Protein AF-A0A1U9UIA0-F1 (afdb_monomer_lite)

Foldseek 3Di:
DDPPDDQDDWDFPPCVVVQQETETEGQEDEAACEEAEGQNEYYYAYQYYEYHVYEAEYNHAEYAYARAAEDEYENYEYEYCEEYHAEYQEEYQAYDPHAYEAEHNAYAYEHEHAAEYEQELHEYFAAFFHPPDPQGPTNYAAEHQAEYHQEYDPVGAREAEHNHIEHHYYHQAEYAHYSHYYYYPYYYWYFYPAKYWHDDFDDQPPPRPDTPRPDTPIPRDGDTPDDPDPPDDDPDPDPDDDDPDDDDDDDDDDDDDDDPPDDDDDPDPDPDDDDDDDDDDDPDPDDDDDPDDDDDDDDDDDDDDDDDD

Structure (mmCIF, N/CA/C/O backbone):
data_AF-A0A1U9UIA0-F1
#
_entry.id   AF-A0A1U9UIA0-F1
#
loop_
_atom_site.group_PDB
_atom_site.id
_atom_site.type_symbol
_atom_site.label_atom_id
_atom_site.label_alt_id
_atom_site.label_comp_id
_atom_site.label_asym_id
_atom_site.label_entity_id
_atom_site.label_seq_id
_atom_site.pdbx_PDB_ins_code
_atom_site.Cartn_x
_atom_site.Cartn_y
_atom_site.Cartn_z
_atom_site.occupancy
_atom_site.B_iso_or_equiv
_atom_site.auth_seq_id
_atom_site.auth_comp_id
_atom_site.auth_asym_id
_atom_site.auth_atom_id
_atom_site.pdbx_PDB_model_num
ATOM 1 N N . MET A 1 1 ? -34.812 7.982 -22.736 1.00 42.22 1 MET A N 1
ATOM 2 C CA . MET A 1 1 ? -35.287 8.065 -21.341 1.00 42.22 1 MET A CA 1
ATOM 3 C C . MET A 1 1 ? -34.103 7.700 -20.464 1.00 42.22 1 MET A C 1
ATOM 5 O O . MET A 1 1 ? -33.798 6.527 -20.313 1.00 42.22 1 MET A O 1
ATOM 9 N N . THR A 1 2 ? -33.330 8.700 -20.050 1.00 37.84 2 THR A N 1
ATOM 10 C CA . THR A 1 2 ? -32.095 8.506 -19.281 1.00 37.84 2 THR A CA 1
ATOM 11 C C . THR A 1 2 ? -32.503 8.246 -17.838 1.00 37.84 2 THR A C 1
ATOM 13 O O . THR A 1 2 ? -33.002 9.145 -17.164 1.00 37.84 2 THR A O 1
ATOM 16 N N . LEU A 1 3 ? -32.404 6.991 -17.397 1.00 43.31 3 LEU A N 1
ATOM 17 C CA . LEU A 1 3 ? -32.674 6.619 -16.014 1.00 43.31 3 LEU A CA 1
ATOM 18 C C . LEU A 1 3 ? -31.515 7.164 -15.165 1.00 43.31 3 LEU A C 1
ATOM 20 O O . LEU A 1 3 ? -30.445 6.561 -15.115 1.00 43.31 3 LEU A O 1
ATOM 24 N N . ASN A 1 4 ? -31.708 8.323 -14.533 1.00 43.38 4 ASN A N 1
ATOM 25 C CA . ASN A 1 4 ? -30.821 8.789 -13.469 1.00 43.38 4 ASN A CA 1
ATOM 26 C C . ASN A 1 4 ? -30.961 7.809 -12.301 1.00 43.38 4 ASN A C 1
ATOM 28 O O . ASN A 1 4 ? -31.893 7.909 -11.503 1.00 43.38 4 ASN A O 1
ATOM 32 N N . LYS A 1 5 ? -30.067 6.819 -12.234 1.00 47.88 5 LYS A N 1
ATOM 33 C CA . LYS A 1 5 ? -29.930 5.965 -11.057 1.00 47.88 5 LYS A CA 1
ATOM 34 C C . LYS A 1 5 ? -29.446 6.869 -9.912 1.00 47.88 5 LYS A C 1
ATOM 36 O O . LYS A 1 5 ? -28.416 7.519 -10.083 1.00 47.88 5 LYS A O 1
ATOM 41 N N . PRO A 1 6 ? -30.182 6.984 -8.795 1.00 46.03 6 PRO A N 1
ATOM 42 C CA . PRO A 1 6 ? -29.755 7.821 -7.683 1.00 46.03 6 PRO A CA 1
ATOM 43 C C . PRO A 1 6 ? -28.422 7.301 -7.137 1.00 46.03 6 PRO A C 1
ATOM 45 O O . PRO A 1 6 ? -28.274 6.104 -6.885 1.00 46.03 6 PRO A O 1
ATOM 48 N N . ILE A 1 7 ? -27.454 8.207 -6.994 1.00 58.78 7 ILE A N 1
ATOM 49 C CA . ILE A 1 7 ? -26.194 7.952 -6.292 1.00 58.78 7 ILE A CA 1
ATOM 50 C C . ILE A 1 7 ? -26.576 7.663 -4.840 1.00 58.78 7 ILE A C 1
ATOM 52 O O . ILE A 1 7 ? -27.265 8.471 -4.214 1.00 58.78 7 ILE A O 1
ATOM 56 N N . ALA A 1 8 ? -26.216 6.482 -4.336 1.00 55.06 8 ALA A N 1
ATOM 57 C CA . ALA A 1 8 ? -26.517 6.113 -2.960 1.00 55.06 8 ALA A CA 1
ATOM 58 C C . ALA A 1 8 ? -25.864 7.130 -1.999 1.00 55.06 8 ALA A C 1
ATOM 60 O O . ALA A 1 8 ? -24.721 7.529 -2.239 1.00 55.06 8 ALA A O 1
ATOM 61 N N . PRO A 1 9 ? -26.568 7.578 -0.945 1.00 53.66 9 PRO A N 1
ATOM 62 C CA . PRO A 1 9 ? -25.998 8.489 0.040 1.00 53.66 9 PRO A CA 1
ATOM 63 C C . PRO A 1 9 ? -24.785 7.846 0.727 1.00 53.66 9 PRO A C 1
ATOM 65 O O . PRO A 1 9 ? -24.787 6.649 1.005 1.00 53.66 9 PRO A O 1
ATOM 68 N N . ILE A 1 10 ? -23.753 8.652 0.987 1.00 56.72 10 ILE A N 1
ATOM 69 C CA . ILE A 1 10 ? -22.585 8.244 1.773 1.00 56.72 10 ILE A CA 1
ATOM 70 C C . ILE A 1 10 ? -23.048 8.062 3.218 1.00 56.72 10 ILE A C 1
ATOM 72 O O . ILE A 1 10 ? -23.480 9.023 3.856 1.00 56.72 10 ILE A O 1
ATOM 76 N N . GLU A 1 11 ? -22.954 6.841 3.733 1.00 56.72 11 GLU A N 1
ATOM 77 C CA . GLU A 1 11 ? -23.209 6.552 5.138 1.00 56.72 11 GLU A CA 1
ATOM 78 C C . GLU A 1 11 ? -21.875 6.609 5.889 1.00 56.72 11 GLU A C 1
ATOM 80 O O . GLU A 1 11 ? -21.082 5.666 5.886 1.00 56.72 11 GLU A O 1
ATOM 85 N N . VAL A 1 12 ? -21.592 7.760 6.503 1.00 57.88 12 VAL A N 1
ATOM 86 C CA . VAL A 1 12 ? -20.528 7.850 7.508 1.00 57.88 12 VAL A CA 1
ATOM 87 C C . VAL A 1 12 ? -21.138 7.399 8.827 1.00 57.88 12 VAL A C 1
ATOM 89 O O . VAL A 1 12 ? -21.781 8.188 9.521 1.00 57.88 12 VAL A O 1
ATOM 92 N N . ILE A 1 13 ? -20.959 6.122 9.164 1.00 58.12 13 ILE A N 1
ATOM 93 C CA . ILE A 1 13 ? -21.301 5.617 10.491 1.00 58.12 13 ILE A CA 1
ATOM 94 C C . ILE A 1 13 ? -20.134 5.992 11.397 1.00 58.12 13 ILE A C 1
ATOM 96 O O . ILE A 1 13 ? -19.161 5.251 11.547 1.00 58.12 13 ILE A O 1
ATOM 100 N N . ASN A 1 14 ? -20.211 7.190 11.971 1.00 49.97 14 ASN A N 1
ATOM 101 C CA . ASN A 1 14 ? -19.393 7.499 13.128 1.00 49.97 14 ASN A CA 1
ATOM 102 C C . ASN A 1 14 ? -20.065 6.816 14.321 1.00 49.97 14 ASN A C 1
ATOM 104 O O . ASN A 1 14 ? -20.875 7.434 15.016 1.00 49.97 14 ASN A O 1
ATOM 108 N N . ASP A 1 15 ? -19.806 5.516 14.482 1.00 48.41 15 ASP A N 1
ATOM 109 C CA . ASP A 1 15 ? -20.258 4.773 15.650 1.00 48.41 15 ASP A CA 1
ATOM 110 C C . ASP A 1 15 ? -19.378 5.197 16.824 1.00 48.41 15 ASP A C 1
ATOM 112 O O . ASP A 1 15 ? -18.431 4.540 17.244 1.00 48.41 15 ASP A O 1
ATOM 116 N N . LEU A 1 16 ? -19.681 6.377 17.360 1.00 53.78 16 LEU A N 1
ATOM 117 C CA . LEU A 1 16 ? -19.202 6.806 18.665 1.00 53.78 16 LEU A CA 1
ATOM 118 C C . LEU A 1 16 ? -19.950 6.021 19.763 1.00 53.78 16 LEU A C 1
ATOM 120 O O . LEU A 1 16 ? -20.273 6.583 20.807 1.00 53.78 16 LEU A O 1
ATOM 124 N N . ASP A 1 17 ? -20.243 4.733 19.540 1.00 45.53 17 ASP A N 1
ATOM 125 C CA . ASP A 1 17 ? -20.972 3.814 20.431 1.00 45.53 17 ASP A CA 1
ATOM 126 C C . ASP A 1 17 ? -20.227 3.503 21.739 1.00 45.53 17 ASP A C 1
ATOM 128 O O . ASP A 1 17 ? -20.640 2.653 22.527 1.00 45.53 17 ASP A O 1
ATOM 132 N N . GLY A 1 18 ? -19.128 4.207 21.999 1.00 53.78 18 GLY A N 1
ATOM 133 C CA . GLY A 1 18 ? -18.244 3.969 23.126 1.00 53.78 18 GLY A CA 1
ATOM 134 C C . GLY A 1 18 ? -17.178 2.911 22.850 1.00 53.78 18 GLY A C 1
ATOM 135 O O . GLY A 1 18 ? -16.324 2.721 23.713 1.00 53.78 18 GLY A O 1
ATOM 136 N N . THR A 1 19 ? -17.168 2.271 21.673 1.00 64.88 19 THR A N 1
ATOM 137 C CA . THR A 1 19 ? -16.066 1.393 21.248 1.00 64.88 19 THR A CA 1
ATOM 138 C C . THR A 1 19 ? -14.966 2.168 20.533 1.00 64.88 19 THR A C 1
ATOM 140 O O . THR A 1 19 ? -13.809 1.791 20.626 1.00 64.88 19 THR A O 1
ATOM 143 N N . GLY A 1 20 ? -15.284 3.297 19.892 1.00 86.94 20 GLY A N 1
ATOM 144 C CA . GLY A 1 20 ? -14.286 4.154 19.249 1.00 86.94 20 GLY A CA 1
ATOM 145 C C . GLY A 1 20 ? -13.800 3.624 17.900 1.00 86.94 20 GLY A C 1
ATOM 146 O O . GLY A 1 20 ? -12.683 3.937 17.501 1.00 86.94 20 GLY A O 1
ATOM 147 N N . THR A 1 21 ? -14.602 2.820 17.203 1.00 91.81 21 THR A N 1
ATOM 148 C CA . THR A 1 21 ? -14.322 2.380 15.829 1.00 91.81 21 THR A CA 1
ATOM 149 C C . THR A 1 21 ? -14.971 3.327 14.817 1.00 91.81 21 THR A C 1
ATOM 151 O O . THR A 1 21 ? -16.108 3.750 14.996 1.00 91.81 21 THR A O 1
ATOM 154 N N . VAL A 1 22 ? -14.288 3.620 13.707 1.00 93.75 22 VAL A N 1
ATOM 155 C CA . VAL A 1 22 ? -14.871 4.365 12.576 1.00 93.75 22 VAL A CA 1
ATOM 156 C C . VAL A 1 22 ? -15.061 3.432 11.388 1.00 93.75 22 VAL A C 1
ATOM 158 O O . VAL A 1 22 ? -14.131 2.725 11.009 1.00 93.75 22 VAL A O 1
ATOM 161 N N . THR A 1 23 ? -16.246 3.433 10.768 1.00 94.69 23 THR A N 1
ATOM 162 C CA . THR A 1 23 ? -16.499 2.656 9.543 1.00 94.69 23 THR A CA 1
ATOM 163 C C . THR A 1 23 ? -17.103 3.520 8.438 1.00 94.69 23 THR A C 1
ATOM 165 O O . THR A 1 23 ? -18.128 4.171 8.628 1.00 94.69 23 THR A O 1
ATOM 168 N N . ILE A 1 24 ? -16.499 3.482 7.250 1.00 94.31 24 ILE A N 1
ATOM 169 C CA . ILE A 1 24 ? -16.987 4.159 6.043 1.00 94.31 24 ILE A CA 1
ATOM 170 C C . ILE A 1 24 ? -17.483 3.101 5.056 1.00 94.31 24 ILE A C 1
ATOM 172 O O . ILE A 1 24 ? -16.711 2.236 4.642 1.00 94.31 24 ILE A O 1
ATOM 176 N N . LYS A 1 25 ? -18.759 3.179 4.660 1.00 94.62 25 LYS A N 1
ATOM 177 C CA . LYS A 1 25 ? -19.353 2.320 3.624 1.00 94.62 25 LYS A CA 1
ATOM 178 C C . LYS A 1 25 ? -20.017 3.176 2.555 1.00 94.62 25 LYS A C 1
ATOM 180 O O . LYS A 1 25 ? -20.909 3.967 2.852 1.00 94.62 25 LYS A O 1
ATOM 185 N N . ALA A 1 26 ? -19.586 3.030 1.309 1.00 92.88 26 ALA A N 1
ATOM 186 C CA . ALA A 1 26 ? -20.129 3.788 0.183 1.00 92.88 26 ALA A CA 1
ATOM 187 C C . ALA A 1 26 ? -19.857 3.071 -1.145 1.00 92.88 26 ALA A C 1
ATOM 189 O O . ALA A 1 26 ? -19.037 2.165 -1.208 1.00 92.88 26 ALA A O 1
ATOM 190 N N . GLY A 1 27 ? -20.507 3.490 -2.233 1.00 92.56 27 GLY A N 1
ATOM 191 C CA . GLY A 1 27 ? -20.065 3.075 -3.571 1.00 92.56 27 GLY A CA 1
ATOM 192 C C . GL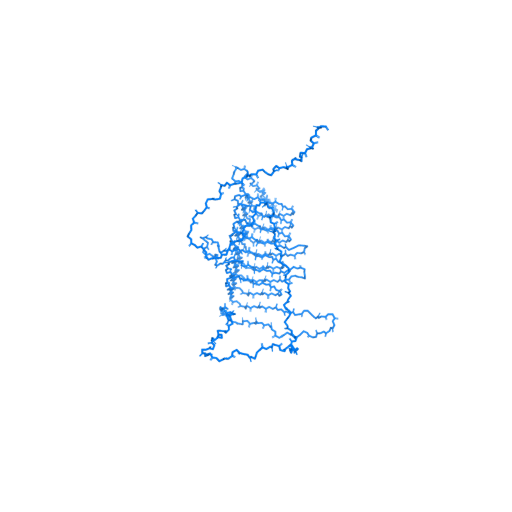Y A 1 27 ? -18.691 3.667 -3.897 1.00 92.56 27 GLY A C 1
ATOM 193 O O . GLY A 1 27 ? -17.772 2.962 -4.290 1.00 92.56 27 GLY A O 1
ATOM 194 N N . GLU A 1 28 ? -18.529 4.961 -3.646 1.00 95.25 28 GLU A N 1
ATOM 195 C CA . GLU A 1 28 ? -17.278 5.692 -3.829 1.00 95.25 28 GLU A CA 1
ATOM 196 C C . GLU A 1 28 ? -17.070 6.621 -2.633 1.00 95.25 28 GLU A C 1
ATOM 198 O O . GLU A 1 28 ? -18.035 7.170 -2.094 1.00 95.25 28 GLU A O 1
ATOM 203 N N . ALA A 1 29 ? -15.819 6.821 -2.228 1.00 96.56 29 ALA A N 1
ATOM 204 C CA . ALA A 1 29 ? -15.458 7.781 -1.196 1.00 96.56 29 ALA A CA 1
ATOM 205 C C . ALA A 1 29 ? -14.235 8.598 -1.616 1.00 96.56 29 ALA A C 1
ATOM 207 O O . ALA A 1 29 ? -13.228 8.071 -2.090 1.00 96.56 29 ALA A O 1
ATOM 208 N N . THR A 1 30 ? -14.317 9.908 -1.398 1.00 97.50 30 THR A N 1
ATOM 209 C CA . THR A 1 30 ? -13.167 10.811 -1.469 1.00 97.50 30 THR A CA 1
ATOM 210 C C . THR A 1 30 ? -13.008 11.495 -0.124 1.00 97.50 30 THR A C 1
ATOM 212 O O . THR A 1 30 ? -13.918 12.190 0.327 1.00 97.50 30 THR A O 1
ATOM 215 N N . LEU A 1 31 ? -11.850 11.311 0.500 1.00 96.94 31 LEU A N 1
ATOM 216 C CA . LEU A 1 31 ? -11.427 12.054 1.678 1.00 96.94 31 LEU A CA 1
ATOM 217 C C . LEU A 1 31 ? -10.401 13.087 1.212 1.00 96.94 31 LEU A C 1
ATOM 219 O O . LEU A 1 31 ? -9.361 12.727 0.663 1.00 96.94 31 LEU A O 1
ATOM 223 N N . ALA A 1 32 ? -10.733 14.367 1.363 1.00 96.56 32 ALA A N 1
ATOM 224 C CA . ALA A 1 32 ? -9.889 15.483 0.955 1.00 96.56 32 ALA A CA 1
ATOM 225 C C . ALA A 1 32 ? -9.700 16.436 2.139 1.00 96.56 32 ALA A C 1
ATOM 227 O O . ALA A 1 32 ? -10.683 16.993 2.627 1.00 96.56 32 ALA A O 1
ATOM 228 N N . GLY A 1 33 ? -8.462 16.602 2.615 1.00 92.62 33 GLY A N 1
ATOM 229 C CA . GLY A 1 33 ? -8.176 17.387 3.821 1.00 92.62 33 GLY A CA 1
ATOM 230 C C . GLY A 1 33 ? -8.849 16.848 5.091 1.00 92.62 33 GLY A C 1
ATOM 231 O O . GLY A 1 33 ? -9.110 17.620 6.011 1.00 92.62 33 GLY A O 1
ATOM 232 N N . ALA A 1 34 ? -9.203 15.560 5.120 1.00 95.19 34 ALA A N 1
ATOM 233 C CA . ALA A 1 34 ? -9.934 14.952 6.226 1.00 95.19 34 ALA A CA 1
ATOM 234 C C . ALA A 1 34 ? -8.978 14.314 7.241 1.00 95.19 34 ALA A C 1
ATOM 236 O O . ALA A 1 34 ? -7.947 13.766 6.857 1.00 95.19 34 ALA A O 1
ATOM 237 N N . ASP A 1 35 ? -9.357 14.328 8.519 1.00 95.56 35 ASP A N 1
ATOM 238 C CA . ASP A 1 35 ? -8.704 13.561 9.583 1.00 95.56 35 ASP A CA 1
ATOM 239 C C . ASP A 1 35 ? -9.729 12.589 10.176 1.00 95.56 35 ASP A C 1
ATOM 241 O O . ASP A 1 35 ? -10.774 13.003 10.684 1.00 95.56 35 ASP A O 1
ATOM 245 N N . VAL A 1 36 ? -9.466 11.294 10.031 1.00 95.00 36 VAL A N 1
ATOM 246 C CA . VAL A 1 36 ? -10.318 10.204 10.504 1.00 95.00 36 VAL A CA 1
ATOM 247 C C . VAL A 1 36 ? -9.495 9.360 11.467 1.00 95.00 36 VAL A C 1
ATOM 249 O O . VAL A 1 36 ? -8.507 8.765 11.051 1.00 95.00 36 VAL A O 1
ATOM 252 N N . ASP A 1 37 ? -9.912 9.266 12.729 1.00 94.69 37 ASP A N 1
ATOM 253 C CA . ASP A 1 37 ? -9.256 8.435 13.746 1.00 94.69 37 ASP A CA 1
ATOM 254 C C . ASP A 1 37 ? -10.279 7.551 14.462 1.00 94.69 37 ASP A C 1
ATOM 256 O O . ASP A 1 37 ? -11.210 8.051 15.097 1.00 94.69 37 ASP A O 1
ATOM 260 N N . GLY A 1 38 ? -10.089 6.238 14.363 1.00 94.56 38 GLY A N 1
ATOM 261 C CA . GLY A 1 38 ? -10.797 5.241 15.155 1.00 94.56 38 GLY A CA 1
ATOM 262 C C . GLY A 1 38 ? -9.866 4.601 16.182 1.00 94.56 38 GLY A C 1
ATOM 263 O O . GLY A 1 38 ? -8.958 3.847 15.831 1.00 94.56 38 GLY A O 1
ATOM 264 N N . VAL A 1 39 ? -10.105 4.843 17.468 1.00 93.12 39 VAL A N 1
ATOM 265 C CA . VAL A 1 39 ? -9.346 4.262 18.587 1.00 93.12 39 VAL A CA 1
ATOM 266 C C . VAL A 1 39 ? -9.314 2.734 18.527 1.00 93.12 39 VAL A C 1
ATOM 268 O O . VAL A 1 39 ? -8.236 2.150 18.599 1.00 93.12 39 VAL A O 1
ATOM 271 N N . SER A 1 40 ? -10.459 2.080 18.339 1.00 94.62 40 SER A N 1
ATOM 272 C CA . SER A 1 40 ? -10.547 0.609 18.290 1.00 94.62 40 SER A CA 1
ATOM 273 C C . SER A 1 40 ? -10.537 0.027 16.882 1.00 94.62 40 SER A C 1
ATOM 275 O O . SER A 1 40 ? -10.618 -1.190 16.716 1.00 94.62 40 SER A O 1
ATOM 277 N N . GLY A 1 41 ? -10.356 0.874 15.872 1.00 95.88 41 GLY A N 1
ATOM 278 C CA . GLY A 1 41 ? -10.170 0.457 14.492 1.00 95.88 41 GLY A CA 1
ATOM 279 C C . GLY A 1 41 ? -10.759 1.456 13.514 1.00 95.88 41 GLY A C 1
ATOM 280 O O . GLY A 1 41 ? -11.679 2.205 13.844 1.00 95.88 41 GLY A O 1
ATOM 281 N N . THR A 1 42 ? -10.255 1.424 12.287 1.00 97.38 42 THR A N 1
ATOM 282 C CA . THR A 1 42 ? -10.821 2.198 11.181 1.00 97.38 42 THR A CA 1
ATOM 283 C C . THR A 1 42 ? -11.028 1.293 9.981 1.00 97.38 42 THR A C 1
ATOM 285 O O . THR A 1 42 ? -10.076 0.707 9.467 1.00 97.38 42 THR A O 1
ATOM 288 N N . GLY A 1 43 ? -12.281 1.159 9.554 1.00 97.50 43 GLY A N 1
ATOM 289 C CA . GLY A 1 43 ? -12.705 0.326 8.436 1.00 97.50 43 GLY A CA 1
ATOM 290 C C . GLY A 1 43 ? -13.214 1.160 7.263 1.00 97.50 43 GLY A C 1
ATOM 291 O O . GLY A 1 43 ? -14.017 2.073 7.451 1.00 97.50 43 GLY A O 1
ATOM 292 N N . VAL A 1 44 ? -12.810 0.828 6.040 1.00 98.12 44 VAL A N 1
ATOM 293 C CA . VAL A 1 44 ? -13.367 1.423 4.817 1.00 98.12 44 VAL A CA 1
ATOM 294 C C . VAL A 1 44 ? -13.754 0.313 3.848 1.00 98.12 44 VAL A C 1
ATOM 296 O O . VAL A 1 44 ? -12.915 -0.511 3.506 1.00 98.12 44 V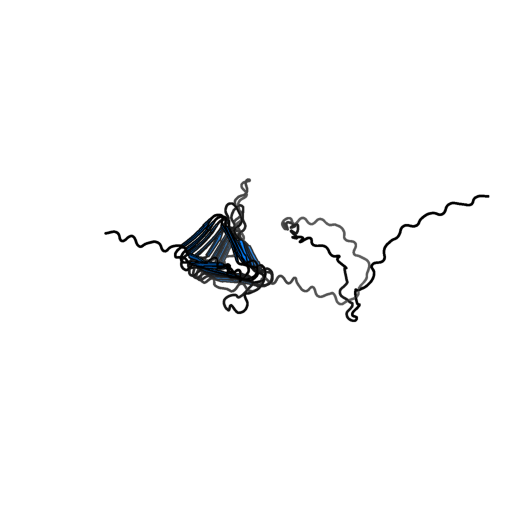AL A O 1
ATOM 299 N N . ASN A 1 45 ? -15.011 0.291 3.404 1.00 98.12 45 ASN A N 1
ATOM 300 C CA . ASN A 1 45 ? -15.505 -0.635 2.386 1.00 98.12 45 ASN A CA 1
ATOM 301 C C . ASN A 1 45 ? -16.201 0.154 1.272 1.00 98.12 45 ASN A C 1
ATOM 303 O O . ASN A 1 45 ? -17.278 0.722 1.478 1.00 98.12 45 ASN A O 1
ATOM 307 N N . VAL A 1 46 ? -15.546 0.239 0.117 1.00 97.94 46 VAL A N 1
ATOM 308 C CA . VAL A 1 46 ? -16.008 1.011 -1.043 1.00 97.94 46 VAL A CA 1
ATOM 309 C C . VAL A 1 46 ? -15.623 0.323 -2.352 1.00 97.94 46 VAL A C 1
ATOM 311 O O . VAL A 1 46 ? -14.856 -0.633 -2.345 1.00 97.94 46 VAL A O 1
ATOM 314 N N . ALA A 1 47 ? -16.125 0.793 -3.494 1.00 98.19 47 ALA A N 1
ATOM 315 C CA . ALA A 1 47 ? -15.551 0.414 -4.788 1.00 98.19 47 ALA A CA 1
ATOM 316 C C . ALA A 1 47 ? -14.296 1.245 -5.078 1.00 98.19 47 ALA A C 1
ATOM 318 O O . ALA A 1 47 ? -13.219 0.703 -5.319 1.00 98.19 47 ALA A O 1
ATOM 319 N N . ASN A 1 48 ? -14.416 2.569 -4.963 1.00 98.19 48 ASN A N 1
ATOM 320 C CA . ASN A 1 48 ? -13.319 3.503 -5.200 1.00 98.19 48 ASN A CA 1
ATOM 321 C C . ASN A 1 48 ? -13.042 4.343 -3.948 1.00 98.19 48 ASN A C 1
ATOM 323 O O . ASN A 1 48 ? -13.942 5.022 -3.448 1.00 98.19 48 ASN A O 1
ATOM 327 N N . LEU A 1 49 ? -11.795 4.332 -3.467 1.00 98.69 49 LEU A N 1
ATOM 328 C CA . LEU A 1 49 ? -11.317 5.206 -2.395 1.00 98.69 49 LEU A CA 1
ATOM 329 C C . LEU A 1 49 ? -10.245 6.153 -2.928 1.00 98.69 49 LEU A C 1
ATOM 331 O O . LEU A 1 49 ? -9.239 5.713 -3.482 1.00 98.69 49 LEU A O 1
ATOM 335 N N . THR A 1 50 ? -10.438 7.453 -2.721 1.00 98.69 50 THR A N 1
ATOM 336 C CA . THR A 1 50 ? -9.410 8.471 -2.957 1.00 98.69 50 THR A CA 1
ATOM 337 C C . THR A 1 50 ? -9.109 9.229 -1.669 1.00 98.69 50 THR A C 1
ATOM 339 O O . THR A 1 50 ? -10.001 9.856 -1.102 1.00 98.69 50 THR A O 1
ATOM 342 N N . LEU A 1 51 ? -7.850 9.215 -1.235 1.00 98.69 51 LEU A N 1
ATOM 343 C CA . LEU A 1 51 ? -7.324 10.053 -0.159 1.00 98.69 51 LEU A CA 1
ATOM 344 C C . LEU A 1 51 ? -6.472 11.167 -0.768 1.00 98.69 51 LEU A C 1
ATOM 346 O O . LEU A 1 51 ? -5.573 10.897 -1.565 1.00 98.69 51 LEU A O 1
ATOM 350 N N . ARG A 1 52 ? -6.760 12.416 -0.412 1.00 98.25 52 ARG A N 1
ATOM 351 C CA . ARG A 1 52 ? -5.977 13.593 -0.804 1.00 98.25 52 ARG A CA 1
ATOM 352 C C . ARG A 1 52 ? -5.758 14.469 0.399 1.00 98.25 52 ARG A C 1
ATOM 354 O O . ARG A 1 52 ? -6.726 14.827 1.069 1.00 98.25 52 ARG A O 1
ATOM 361 N N . ASP A 1 53 ? -4.515 14.810 0.682 1.00 97.62 53 ASP A N 1
ATOM 362 C CA . ASP A 1 53 ? -4.191 15.656 1.824 1.00 97.62 53 ASP A CA 1
ATOM 363 C C . ASP A 1 53 ? -4.831 15.196 3.147 1.00 97.62 53 ASP A C 1
ATOM 365 O O . ASP A 1 53 ? -5.108 16.019 4.016 1.00 97.62 53 ASP A O 1
ATOM 369 N N . SER A 1 54 ? -5.085 13.898 3.311 1.00 98.19 54 SER A N 1
ATOM 370 C CA . SER A 1 54 ? -5.900 13.359 4.402 1.00 98.19 54 SER A CA 1
ATOM 371 C C . SER A 1 54 ? -5.090 12.470 5.336 1.00 98.19 54 SER A C 1
ATOM 373 O O . SER A 1 54 ? -4.018 11.982 4.982 1.00 98.19 54 SER A O 1
ATOM 375 N N . ARG A 1 55 ? -5.632 12.234 6.527 1.00 98.00 55 ARG A N 1
ATOM 376 C CA . ARG A 1 55 ? -5.141 11.263 7.498 1.00 98.00 55 ARG A CA 1
ATOM 377 C C . ARG A 1 55 ? -6.247 10.264 7.811 1.00 98.00 55 ARG A C 1
ATOM 379 O O . ARG A 1 55 ? -7.336 10.648 8.224 1.00 98.00 55 ARG A O 1
ATOM 386 N N . LEU A 1 56 ? -5.957 8.984 7.614 1.00 98.38 56 LEU A N 1
ATOM 387 C CA . LEU A 1 56 ? -6.812 7.866 7.994 1.00 98.38 56 LEU A CA 1
ATOM 388 C C . LEU A 1 56 ? -6.062 7.028 9.027 1.00 98.38 56 LEU A C 1
ATOM 390 O O . LEU A 1 56 ? -5.072 6.371 8.718 1.00 98.38 56 LEU A O 1
ATOM 394 N N . GLN A 1 57 ? -6.503 7.070 10.271 1.00 97.50 57 GLN A N 1
ATOM 395 C CA . GLN A 1 57 ? -5.780 6.504 11.393 1.00 97.50 57 GLN A CA 1
ATOM 396 C C . GLN A 1 57 ? -6.634 5.531 12.200 1.00 97.50 57 GLN A C 1
ATOM 398 O O . GLN A 1 57 ? -7.838 5.719 12.347 1.00 97.50 57 GLN A O 1
ATOM 403 N N . SER A 1 58 ? -5.983 4.529 12.788 1.00 97.44 58 SER A N 1
ATOM 404 C CA . SER A 1 58 ? -6.436 3.921 14.033 1.00 97.44 58 SER A CA 1
ATOM 405 C C . SER A 1 58 ? -5.383 4.080 15.127 1.00 97.44 58 SER A C 1
ATOM 407 O O . SER A 1 58 ? -4.265 3.572 15.012 1.00 97.44 58 SER A O 1
ATOM 409 N N . SER A 1 59 ? -5.725 4.814 16.187 1.00 95.25 59 SER A N 1
ATOM 410 C CA . SER A 1 59 ? -4.803 5.130 17.287 1.00 95.25 59 SER A CA 1
ATOM 411 C C . SER A 1 59 ? -4.563 3.982 18.272 1.00 95.25 59 SER A C 1
ATOM 413 O O . SER A 1 59 ? -3.547 4.010 18.968 1.00 95.25 59 SER A O 1
ATOM 415 N N . GLY A 1 60 ? -5.438 2.974 18.325 1.00 94.19 60 GLY A N 1
ATOM 416 C CA . GLY A 1 60 ? -5.316 1.836 19.245 1.00 94.19 60 GLY A CA 1
ATOM 417 C C . GLY A 1 60 ? -5.411 0.454 18.596 1.00 94.19 60 GLY A C 1
ATOM 418 O O . GLY A 1 60 ? -5.131 -0.535 19.270 1.00 94.19 60 GLY A O 1
ATOM 419 N N . ALA A 1 61 ? -5.759 0.358 17.310 1.00 96.38 61 ALA A N 1
ATOM 420 C CA . ALA A 1 61 ? -5.950 -0.921 16.632 1.00 96.38 61 ALA A CA 1
ATOM 421 C C . ALA A 1 61 ? -5.503 -0.872 15.158 1.00 96.38 61 ALA A C 1
ATOM 423 O O . ALA A 1 61 ? -4.515 -0.214 14.817 1.00 96.38 61 ALA A O 1
ATOM 424 N N . ALA A 1 62 ? -6.180 -1.638 14.300 1.00 97.81 62 ALA A N 1
ATOM 425 C CA . ALA A 1 62 ? -5.860 -1.787 12.888 1.00 97.81 62 ALA A CA 1
ATOM 426 C C . ALA A 1 62 ? -6.624 -0.795 11.996 1.00 97.81 62 ALA A C 1
ATOM 428 O O . ALA A 1 62 ? -7.732 -0.355 12.314 1.00 97.81 62 ALA A O 1
ATOM 429 N N . VAL A 1 63 ? -6.047 -0.512 10.830 1.00 98.69 63 VAL A N 1
ATOM 430 C CA . VAL A 1 63 ? -6.759 0.086 9.697 1.00 98.69 63 VAL A CA 1
ATOM 431 C C . VAL A 1 63 ? -7.018 -1.009 8.663 1.00 98.69 63 VAL A C 1
ATOM 433 O O . VAL A 1 63 ? -6.085 -1.688 8.230 1.00 98.69 63 VAL A O 1
ATOM 436 N N . ALA A 1 64 ? -8.277 -1.186 8.270 1.00 98.56 64 ALA A N 1
ATOM 437 C CA . ALA A 1 64 ? -8.694 -2.140 7.248 1.00 98.56 64 ALA A CA 1
ATOM 438 C C . ALA A 1 64 ? -9.413 -1.408 6.109 1.00 98.56 64 ALA A C 1
ATOM 440 O O . ALA A 1 64 ? -10.434 -0.757 6.321 1.00 98.56 64 ALA A O 1
ATOM 441 N N . ILE A 1 65 ? -8.880 -1.515 4.897 1.00 98.75 65 ILE A N 1
ATOM 442 C CA . ILE A 1 65 ? -9.407 -0.865 3.699 1.00 98.75 65 ILE A CA 1
ATOM 443 C C . ILE A 1 65 ? -9.685 -1.945 2.662 1.00 98.75 65 ILE A C 1
ATOM 445 O O . ILE A 1 65 ? -8.784 -2.691 2.289 1.00 98.75 65 ILE A O 1
ATOM 449 N N . ASP A 1 66 ? -10.919 -1.992 2.183 1.00 98.75 66 ASP A N 1
ATOM 450 C CA . ASP A 1 66 ? -11.359 -2.826 1.073 1.00 98.75 66 ASP A CA 1
ATOM 451 C C . ASP A 1 66 ? -12.000 -1.922 0.011 1.00 98.75 66 ASP A C 1
ATOM 453 O O . ASP A 1 66 ? -13.116 -1.424 0.180 1.00 98.75 66 ASP A O 1
ATOM 457 N N . ALA A 1 67 ? -11.240 -1.637 -1.048 1.00 98.56 67 ALA A N 1
ATOM 458 C CA . ALA A 1 67 ? -11.630 -0.786 -2.166 1.00 98.56 67 ALA A CA 1
ATOM 459 C C . ALA A 1 67 ? -11.721 -1.630 -3.445 1.00 98.56 67 ALA A C 1
ATOM 461 O O . ALA A 1 67 ? -10.759 -1.717 -4.205 1.00 98.56 67 ALA A O 1
ATOM 462 N N . THR A 1 68 ? -12.866 -2.275 -3.673 1.00 98.12 68 THR A N 1
ATOM 463 C CA . THR A 1 68 ? -13.007 -3.397 -4.625 1.00 98.12 68 THR A CA 1
ATOM 464 C C . THR A 1 68 ? -12.593 -3.093 -6.071 1.00 98.12 68 THR A C 1
ATOM 466 O O . THR A 1 68 ? -12.315 -4.021 -6.825 1.00 98.12 68 THR A O 1
ATOM 469 N N . GLU A 1 69 ? -12.489 -1.821 -6.465 1.00 98.62 69 GLU A N 1
ATOM 470 C CA . GLU A 1 69 ? -11.981 -1.391 -7.770 1.00 98.62 69 GLU A CA 1
ATOM 471 C C . GLU A 1 69 ? -10.646 -0.639 -7.662 1.00 98.62 69 GLU A C 1
ATOM 473 O O . GLU A 1 69 ? -9.645 -1.049 -8.256 1.00 98.62 69 GLU A O 1
ATOM 478 N N . ARG A 1 70 ? -10.588 0.472 -6.920 1.00 98.62 70 ARG A N 1
ATOM 479 C CA . ARG A 1 70 ? -9.388 1.323 -6.882 1.00 98.62 70 ARG A CA 1
ATOM 480 C C . ARG A 1 70 ? -9.170 1.969 -5.526 1.00 98.62 70 ARG A C 1
ATOM 482 O O . ARG A 1 70 ? -10.050 2.633 -4.982 1.00 98.62 70 ARG A O 1
ATOM 489 N N . TYR A 1 71 ? -7.927 1.898 -5.072 1.00 98.88 71 TYR A N 1
ATOM 490 C CA . TYR A 1 71 ? -7.380 2.725 -4.011 1.00 98.88 71 TYR A CA 1
ATOM 491 C C . TYR A 1 71 ? -6.391 3.737 -4.594 1.00 98.88 71 TYR A C 1
ATOM 493 O O . TYR A 1 71 ? -5.449 3.365 -5.294 1.00 98.88 71 TYR A O 1
ATOM 501 N N . ALA A 1 72 ? -6.592 5.018 -4.298 1.00 98.81 72 ALA A N 1
ATOM 502 C CA . ALA A 1 72 ? -5.666 6.085 -4.644 1.00 98.81 72 ALA A CA 1
ATOM 503 C C . ALA A 1 72 ? -5.379 6.959 -3.421 1.00 98.81 72 ALA A C 1
ATOM 505 O O . ALA A 1 72 ? -6.298 7.454 -2.773 1.00 98.81 72 ALA A O 1
ATOM 506 N N . GLN A 1 73 ? -4.106 7.192 -3.141 1.00 98.56 73 GLN A N 1
ATOM 507 C CA . GLN A 1 73 ? -3.631 8.026 -2.048 1.00 98.56 73 GLN A CA 1
ATOM 508 C C . GLN A 1 73 ? -2.646 9.043 -2.611 1.00 98.56 73 GLN A C 1
ATOM 510 O O . GLN A 1 73 ? -1.676 8.655 -3.250 1.00 98.56 73 GLN A O 1
ATOM 515 N N . ALA A 1 74 ? -2.890 10.327 -2.372 1.00 98.62 74 ALA A N 1
ATOM 516 C CA . ALA A 1 74 ? -1.971 11.401 -2.719 1.00 98.62 74 ALA A CA 1
ATOM 517 C C . ALA A 1 74 ? -1.756 12.306 -1.511 1.00 98.62 74 ALA A C 1
ATOM 519 O O . ALA A 1 74 ? -2.729 12.719 -0.872 1.00 98.62 74 ALA A O 1
ATOM 520 N N . ASP A 1 75 ? -0.495 12.602 -1.200 1.00 98.56 75 ASP A N 1
ATOM 521 C CA . ASP A 1 75 ? -0.122 13.497 -0.105 1.00 98.56 75 ASP A CA 1
ATOM 522 C C . ASP A 1 75 ? -0.861 13.157 1.202 1.00 98.56 75 ASP A C 1
ATOM 524 O O . ASP A 1 75 ? -1.417 14.029 1.851 1.00 98.56 75 ASP A O 1
ATOM 528 N N . SER A 1 76 ? -0.996 11.880 1.559 1.00 98.81 76 SER A N 1
ATOM 529 C CA . SER A 1 76 ? -1.879 11.454 2.661 1.00 98.81 76 SER A CA 1
ATOM 530 C C . SER A 1 76 ? -1.216 10.424 3.564 1.00 98.81 76 SER A C 1
ATOM 532 O O . SER A 1 76 ? -0.286 9.740 3.146 1.00 98.81 76 SER A O 1
ATOM 534 N N . ASP A 1 77 ? -1.734 10.269 4.778 1.00 98.75 77 ASP A N 1
ATOM 535 C CA . ASP A 1 77 ? -1.225 9.327 5.771 1.00 98.75 77 ASP A CA 1
ATOM 536 C C . ASP A 1 77 ? -2.271 8.269 6.107 1.00 98.75 77 ASP A C 1
ATOM 538 O O . ASP A 1 77 ? -3.418 8.590 6.426 1.00 98.75 77 ASP A O 1
ATOM 542 N N . VAL A 1 78 ? -1.856 7.007 6.102 1.00 98.81 78 VAL A N 1
ATOM 543 C CA . VAL A 1 78 ? -2.620 5.898 6.667 1.00 98.81 78 VAL A CA 1
ATOM 544 C C . VAL A 1 78 ? -1.809 5.273 7.789 1.00 98.81 78 VAL A C 1
ATOM 546 O O . VAL A 1 78 ? -0.734 4.722 7.555 1.00 98.81 78 VAL A O 1
ATOM 549 N N . LEU A 1 79 ? -2.311 5.377 9.018 1.00 98.69 79 LEU A N 1
ATOM 550 C CA . LEU A 1 79 ? -1.553 5.055 10.227 1.00 98.69 79 LEU A CA 1
ATOM 551 C C . LEU A 1 79 ? -2.331 4.087 11.117 1.00 98.69 79 LEU A C 1
ATOM 553 O O . LEU A 1 79 ? -3.424 4.405 11.569 1.00 98.69 79 LEU A O 1
ATOM 557 N N . ALA A 1 80 ? -1.748 2.946 11.458 1.00 98.62 80 ALA A N 1
ATOM 558 C CA . ALA A 1 80 ? -2.322 2.021 12.429 1.00 98.62 80 ALA A CA 1
ATOM 559 C C . ALA A 1 80 ? -1.393 1.836 13.628 1.00 98.62 80 ALA A C 1
ATOM 561 O O . ALA A 1 80 ? -0.172 1.748 13.477 1.00 98.62 80 ALA A O 1
ATOM 562 N N . ALA A 1 81 ? -1.965 1.747 14.828 1.00 98.38 81 ALA A N 1
ATOM 563 C CA . ALA A 1 81 ? -1.232 1.289 16.003 1.00 98.38 81 ALA A CA 1
ATOM 564 C C . ALA A 1 81 ? -0.880 -0.202 15.888 1.00 98.38 81 ALA A C 1
ATOM 566 O O . ALA A 1 81 ? 0.251 -0.583 16.179 1.00 98.38 81 ALA A O 1
ATOM 567 N N . GLY A 1 82 ? -1.829 -1.016 15.419 1.00 98.31 82 GLY A N 1
ATOM 568 C CA . GLY A 1 82 ? -1.646 -2.427 15.091 1.00 98.31 82 GLY A CA 1
ATOM 569 C C . GLY A 1 82 ? -1.231 -2.607 13.635 1.00 98.31 82 GLY A C 1
ATOM 570 O O . GLY A 1 82 ? -0.130 -2.214 13.255 1.00 98.31 82 GLY A O 1
ATOM 571 N N . ASP A 1 83 ? -2.125 -3.181 12.832 1.00 98.50 83 ASP A N 1
ATOM 572 C CA . ASP A 1 83 ? -1.865 -3.553 11.439 1.00 98.50 83 ASP A CA 1
ATOM 573 C C . ASP A 1 83 ? -2.501 -2.591 10.436 1.00 98.50 83 ASP A C 1
ATOM 575 O O . ASP A 1 83 ? -3.541 -1.983 10.702 1.00 98.50 83 ASP A O 1
ATOM 579 N N . VAL A 1 84 ? -1.963 -2.579 9.221 1.00 98.81 84 VAL A N 1
ATOM 580 C CA . VAL A 1 84 ? -2.663 -2.056 8.049 1.00 98.81 84 VAL A CA 1
ATOM 581 C C . VAL A 1 84 ? -2.968 -3.203 7.093 1.00 98.81 84 VAL A C 1
ATOM 583 O O . VAL A 1 84 ? -2.063 -3.900 6.637 1.00 98.81 84 VAL A O 1
ATOM 586 N N . ARG A 1 85 ? -4.247 -3.373 6.757 1.00 98.81 85 ARG A N 1
ATOM 587 C CA . ARG A 1 85 ? -4.713 -4.296 5.716 1.00 98.81 85 ARG A CA 1
ATOM 588 C C . ARG A 1 85 ? -5.366 -3.477 4.608 1.00 98.81 85 ARG A C 1
ATOM 590 O O . ARG A 1 85 ? -6.381 -2.831 4.849 1.00 98.81 85 ARG A O 1
ATOM 597 N N . LEU A 1 86 ? -4.783 -3.493 3.417 1.00 98.88 86 LEU A N 1
ATOM 598 C CA . LEU A 1 86 ? -5.302 -2.810 2.235 1.00 98.88 86 LEU A CA 1
ATOM 599 C C . LEU A 1 86 ? -5.553 -3.836 1.133 1.00 98.88 86 LEU A C 1
ATOM 601 O O . LEU A 1 86 ? -4.617 -4.473 0.660 1.00 98.88 86 LEU A O 1
ATOM 605 N N . HIS A 1 87 ? -6.805 -3.957 0.712 1.00 98.88 87 HIS A N 1
ATOM 606 C CA . HIS A 1 87 ? -7.223 -4.717 -0.454 1.00 98.88 87 HIS A CA 1
ATOM 607 C C . HIS A 1 87 ? -7.848 -3.775 -1.486 1.00 98.88 87 HIS A C 1
ATOM 609 O O . HIS A 1 87 ? -8.693 -2.951 -1.127 1.00 98.88 87 HIS A O 1
ATOM 615 N N . ALA A 1 88 ? -7.438 -3.874 -2.751 1.00 98.88 88 ALA A N 1
ATOM 616 C CA . ALA A 1 88 ? -8.086 -3.143 -3.832 1.00 98.88 88 ALA A CA 1
ATOM 617 C C . ALA A 1 88 ? -7.908 -3.790 -5.209 1.00 98.88 88 ALA A C 1
ATOM 619 O O . ALA A 1 88 ? -6.964 -4.543 -5.430 1.00 98.88 88 ALA A O 1
ATOM 620 N N . GLY A 1 89 ? -8.746 -3.415 -6.178 1.00 98.75 89 GLY A N 1
ATOM 621 C CA . GLY A 1 89 ? -8.534 -3.828 -7.569 1.00 98.75 89 GLY A CA 1
ATOM 622 C C . GLY A 1 89 ? -7.218 -3.277 -8.142 1.00 98.75 89 GLY A C 1
ATOM 623 O O . GLY A 1 89 ? -6.428 -4.008 -8.727 1.00 98.75 89 GLY A O 1
ATOM 624 N N . THR A 1 90 ? -6.921 -1.997 -7.912 1.00 98.88 90 THR A N 1
ATOM 625 C CA . THR A 1 90 ? -5.609 -1.375 -8.172 1.00 98.88 90 THR A CA 1
ATOM 626 C C . THR A 1 90 ? -5.218 -0.460 -7.020 1.00 98.88 90 THR A C 1
ATOM 628 O O . THR A 1 90 ? -6.087 0.144 -6.388 1.00 98.88 90 THR A O 1
ATOM 631 N N . VAL A 1 91 ? -3.917 -0.333 -6.755 1.00 98.94 91 VAL A N 1
ATOM 632 C CA . VAL A 1 91 ? -3.387 0.497 -5.663 1.00 98.94 91 VAL A CA 1
ATOM 633 C C . VAL A 1 91 ? -2.432 1.543 -6.223 1.00 98.94 91 VAL A C 1
ATOM 635 O O . VAL A 1 91 ? -1.440 1.198 -6.858 1.00 98.94 91 VAL A O 1
ATOM 638 N N . ALA A 1 92 ? -2.700 2.816 -5.944 1.00 98.88 92 ALA A N 1
ATOM 639 C CA . ALA A 1 92 ? -1.798 3.923 -6.238 1.00 98.88 92 ALA A CA 1
ATOM 640 C C . ALA A 1 92 ? -1.510 4.736 -4.971 1.00 98.88 92 ALA A C 1
ATOM 642 O O . ALA A 1 92 ? -2.429 5.266 -4.348 1.00 98.88 92 ALA A O 1
ATOM 643 N N . ILE A 1 93 ? -0.236 4.828 -4.598 1.00 98.88 93 ILE A N 1
ATOM 644 C CA . ILE A 1 93 ? 0.268 5.653 -3.501 1.00 98.88 93 ILE A CA 1
ATOM 645 C C . ILE A 1 93 ? 1.250 6.641 -4.113 1.00 98.88 93 ILE A C 1
ATOM 647 O O . ILE A 1 93 ? 2.339 6.257 -4.527 1.00 98.88 93 ILE A O 1
ATOM 651 N N . ASP A 1 94 ? 0.857 7.904 -4.179 1.00 98.62 94 ASP A N 1
ATOM 652 C CA . ASP A 1 94 ? 1.618 8.967 -4.816 1.00 98.62 94 ASP A CA 1
ATOM 653 C C . ASP A 1 94 ? 1.987 10.046 -3.792 1.00 98.62 94 ASP A C 1
ATOM 655 O O . ASP A 1 94 ? 1.201 10.413 -2.914 1.00 98.62 94 ASP A O 1
ATOM 659 N N . SER A 1 95 ? 3.199 10.568 -3.909 1.00 98.44 95 SER A N 1
ATOM 660 C CA . SER A 1 95 ? 3.688 11.709 -3.138 1.00 98.44 95 SER A CA 1
ATOM 661 C C . SER A 1 95 ? 3.915 12.888 -4.077 1.00 98.44 95 SER A C 1
ATOM 663 O O . SER A 1 95 ? 4.555 12.742 -5.122 1.00 98.44 95 SER A O 1
ATOM 665 N N . GLY A 1 96 ? 3.397 14.053 -3.702 1.00 97.06 96 GLY A N 1
ATOM 666 C CA . GLY A 1 96 ? 3.487 15.298 -4.453 1.00 97.06 96 GLY A CA 1
ATOM 667 C C . GLY A 1 96 ? 4.050 16.415 -3.586 1.00 97.06 96 GLY A C 1
ATOM 668 O O . GLY A 1 96 ? 5.250 16.663 -3.603 1.00 97.06 96 GLY A O 1
ATOM 669 N N . ALA A 1 97 ? 3.176 17.103 -2.851 1.00 97.06 97 ALA A N 1
ATOM 670 C CA . ALA A 1 97 ? 3.566 18.167 -1.927 1.00 97.06 97 ALA A CA 1
ATOM 671 C C . ALA A 1 97 ? 4.134 17.637 -0.598 1.00 97.06 97 ALA A C 1
ATOM 673 O O . ALA A 1 97 ? 4.886 18.346 0.077 1.00 97.06 97 ALA A O 1
ATOM 674 N N . ARG A 1 98 ? 3.759 16.417 -0.197 1.00 97.62 98 ARG A N 1
ATOM 675 C CA . ARG A 1 98 ? 4.340 15.711 0.949 1.00 97.62 98 ARG A CA 1
ATOM 676 C C . ARG A 1 98 ? 4.441 14.214 0.685 1.00 97.62 98 ARG A C 1
ATOM 678 O O . ARG A 1 98 ? 3.787 13.659 -0.192 1.00 97.62 98 ARG A O 1
ATOM 685 N N . GLN A 1 99 ? 5.245 13.535 1.494 1.00 98.38 99 GLN A N 1
ATOM 686 C CA . GLN A 1 99 ? 5.344 12.088 1.404 1.00 98.38 99 GLN A CA 1
ATOM 687 C C . GLN A 1 99 ? 4.039 11.433 1.870 1.00 98.38 99 GLN A C 1
ATOM 689 O O . GLN A 1 99 ? 3.609 11.650 2.999 1.00 98.38 99 GLN A O 1
ATOM 694 N N . SER A 1 100 ? 3.442 10.608 1.011 1.00 98.81 100 SER A N 1
ATOM 695 C CA . SER A 1 100 ? 2.369 9.698 1.397 1.00 98.81 100 SER A CA 1
ATOM 696 C C . SER A 1 100 ? 2.911 8.558 2.255 1.00 98.81 100 SER A C 1
ATOM 698 O O . SER A 1 100 ? 3.970 8.000 1.951 1.00 98.81 100 SER A O 1
ATOM 700 N N . THR A 1 101 ? 2.177 8.174 3.299 1.00 98.81 101 THR A N 1
ATOM 701 C CA . THR A 1 101 ? 2.588 7.093 4.203 1.00 98.81 101 THR A CA 1
ATOM 702 C C . THR A 1 101 ? 1.512 6.024 4.391 1.00 98.81 101 THR A C 1
ATOM 704 O O . THR A 1 101 ? 0.315 6.309 4.392 1.00 98.81 101 THR A O 1
ATOM 707 N N . LEU A 1 102 ? 1.951 4.775 4.541 1.00 98.81 102 LEU A N 1
ATOM 708 C CA . LEU A 1 102 ? 1.146 3.610 4.899 1.00 98.81 102 LEU A CA 1
ATOM 709 C C . LEU A 1 102 ? 1.910 2.844 5.986 1.00 98.81 102 LEU A C 1
ATOM 711 O O . LEU A 1 102 ? 2.830 2.082 5.683 1.00 98.81 102 LEU A O 1
ATOM 715 N N . ILE A 1 103 ? 1.596 3.112 7.256 1.00 98.88 103 ILE A N 1
ATOM 716 C CA . ILE A 1 103 ? 2.429 2.691 8.390 1.00 98.88 103 ILE A CA 1
ATOM 717 C C . ILE A 1 103 ? 1.627 1.902 9.422 1.00 98.88 103 ILE A C 1
ATOM 719 O O . ILE A 1 103 ? 0.658 2.402 9.993 1.00 98.88 103 ILE A O 1
ATOM 723 N N . ALA A 1 104 ? 2.120 0.707 9.740 1.00 98.81 104 ALA A N 1
ATOM 724 C CA . ALA A 1 104 ? 1.750 -0.071 10.917 1.00 98.81 104 ALA A CA 1
ATOM 725 C C . ALA A 1 104 ? 2.829 0.103 12.001 1.00 98.81 104 ALA A C 1
ATOM 727 O O . ALA A 1 104 ? 3.991 -0.265 11.809 1.00 98.81 104 ALA A O 1
ATOM 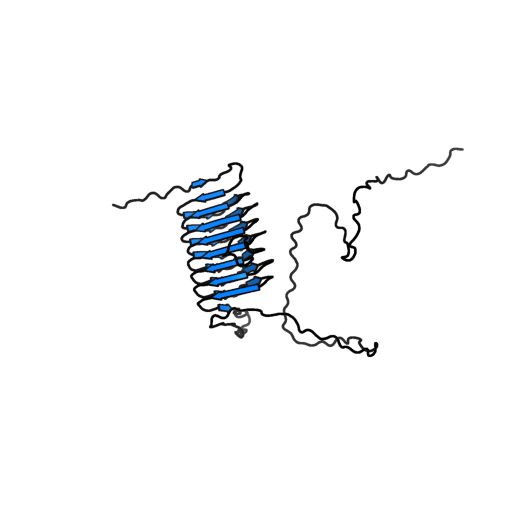728 N N . LYS A 1 105 ? 2.472 0.721 13.135 1.00 98.31 105 LYS A N 1
ATOM 729 C CA . LYS A 1 105 ? 3.434 1.075 14.196 1.00 98.31 105 LYS A CA 1
ATOM 730 C C . LYS A 1 105 ? 3.847 -0.104 15.064 1.00 98.31 105 LYS A C 1
ATOM 732 O O . LYS A 1 105 ? 4.962 -0.084 15.569 1.00 98.31 105 LYS A O 1
ATOM 737 N N . GLY A 1 106 ? 2.953 -1.064 15.280 1.00 97.56 106 GLY A N 1
ATOM 738 C CA . GLY A 1 106 ? 3.193 -2.244 16.113 1.00 97.56 106 GLY A CA 1
ATOM 739 C C . GLY A 1 106 ? 2.978 -3.570 15.387 1.00 97.56 106 GLY A C 1
ATOM 740 O O . GLY A 1 106 ? 3.495 -4.583 15.843 1.00 97.56 106 GLY A O 1
ATOM 741 N N . GLY A 1 107 ? 2.246 -3.567 14.271 1.00 98.31 107 GLY A N 1
ATOM 742 C CA . GLY A 1 107 ? 1.951 -4.749 13.466 1.00 98.31 107 GLY A CA 1
ATOM 743 C C . GLY A 1 107 ? 2.561 -4.693 12.069 1.00 98.31 107 GLY A C 1
ATOM 744 O O . GLY A 1 107 ? 3.591 -4.046 11.840 1.00 98.31 107 GLY A O 1
ATOM 745 N N . GLY A 1 108 ? 1.907 -5.379 11.137 1.00 98.75 108 GLY A N 1
ATOM 746 C CA . GLY A 1 108 ? 2.358 -5.490 9.752 1.00 98.75 108 GLY A CA 1
ATOM 747 C C . GLY A 1 108 ? 1.535 -4.662 8.780 1.00 98.75 108 GLY A C 1
ATOM 748 O O . GLY A 1 108 ? 0.410 -4.251 9.070 1.00 98.75 108 GLY A O 1
ATOM 749 N N . VAL A 1 109 ? 2.094 -4.445 7.593 1.00 98.94 109 VAL A N 1
ATOM 750 C CA . VAL A 1 109 ? 1.367 -3.899 6.448 1.00 98.94 109 VAL A CA 1
ATOM 751 C C . VAL A 1 109 ? 1.181 -4.999 5.413 1.00 98.94 109 VAL A C 1
ATOM 753 O O . VAL A 1 109 ? 2.156 -5.514 4.867 1.00 98.94 109 VAL A O 1
ATOM 756 N N . LEU A 1 110 ? -0.071 -5.333 5.114 1.00 98.88 110 LEU A N 1
ATOM 757 C CA . LEU A 1 110 ? -0.449 -6.182 3.990 1.00 98.88 110 LEU A CA 1
ATOM 758 C C . LEU A 1 110 ? -1.162 -5.327 2.945 1.00 98.88 110 LEU A C 1
ATOM 760 O O . LEU A 1 110 ? -2.245 -4.804 3.206 1.00 98.88 110 LEU A O 1
ATOM 764 N N . VAL A 1 111 ? -0.565 -5.218 1.759 1.00 98.88 111 VAL A N 1
ATOM 765 C CA . VAL A 1 111 ? -1.196 -4.603 0.589 1.00 98.88 111 VAL A CA 1
ATOM 766 C C . VAL A 1 111 ? -1.446 -5.668 -0.464 1.00 98.88 111 VAL A C 1
ATOM 768 O O . VAL A 1 111 ? -0.506 -6.297 -0.952 1.00 98.88 111 VAL A O 1
ATOM 771 N N . GLN A 1 112 ? -2.708 -5.846 -0.832 1.00 98.88 112 GLN A N 1
ATOM 772 C CA . GLN A 1 112 ? -3.146 -6.742 -1.886 1.00 98.88 112 GLN A CA 1
ATOM 773 C C . GLN A 1 112 ? -3.856 -5.944 -2.983 1.00 98.88 112 GLN A C 1
ATOM 775 O O . GLN A 1 112 ? -4.910 -5.358 -2.753 1.00 98.88 112 GLN A O 1
ATOM 780 N N . ALA A 1 113 ? -3.267 -5.943 -4.174 1.00 98.88 113 ALA A N 1
ATOM 781 C CA . ALA A 1 113 ? -3.862 -5.425 -5.394 1.00 98.88 113 ALA A CA 1
ATOM 782 C C . ALA A 1 113 ? -4.241 -6.592 -6.320 1.00 98.88 113 ALA A C 1
ATOM 784 O O . ALA A 1 113 ? -3.397 -7.445 -6.604 1.00 98.88 113 ALA A O 1
ATOM 785 N N . ASP A 1 114 ? -5.470 -6.635 -6.833 1.00 98.81 114 ASP A N 1
ATOM 786 C CA . ASP A 1 114 ? -5.847 -7.649 -7.833 1.00 98.81 114 ASP A CA 1
ATOM 787 C C . ASP A 1 114 ? -5.169 -7.395 -9.193 1.00 98.81 114 ASP A C 1
ATOM 789 O O . ASP A 1 114 ? -4.889 -8.325 -9.949 1.00 98.81 114 ASP A O 1
ATOM 793 N N . GLY A 1 115 ? -4.873 -6.132 -9.495 1.00 98.75 115 GLY A N 1
ATOM 794 C CA . GLY A 1 115 ? -4.126 -5.657 -10.653 1.00 98.75 115 GLY A CA 1
ATOM 795 C C . GLY A 1 115 ? -2.781 -5.061 -10.246 1.00 98.75 115 GLY A C 1
ATOM 796 O O . GLY A 1 115 ? -2.006 -5.687 -9.523 1.00 98.75 115 GLY A O 1
ATOM 797 N N . ASP A 1 116 ? -2.490 -3.860 -10.744 1.00 98.81 116 ASP A N 1
ATOM 798 C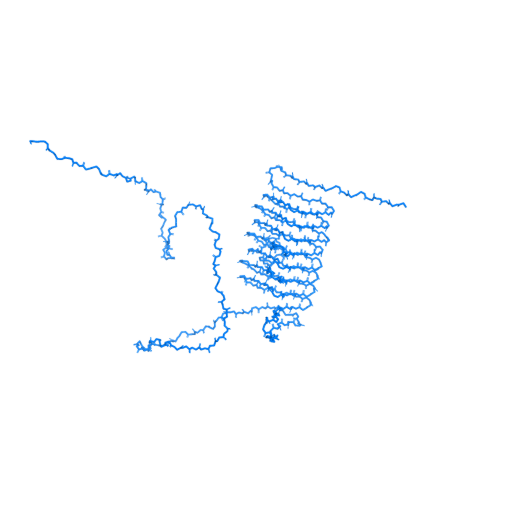 CA . ASP A 1 116 ? -1.216 -3.178 -10.507 1.00 98.81 116 ASP A CA 1
ATOM 799 C C . ASP A 1 116 ? -1.167 -2.459 -9.152 1.00 98.81 116 ASP A C 1
ATOM 801 O O . ASP A 1 116 ? -2.172 -1.945 -8.643 1.00 98.81 116 ASP A O 1
ATOM 805 N N . LEU A 1 117 ? 0.050 -2.367 -8.613 1.00 98.88 117 LEU A N 1
ATOM 806 C CA . LEU A 1 117 ? 0.393 -1.539 -7.467 1.00 98.88 117 LEU A CA 1
ATOM 807 C C . LEU A 1 117 ? 1.511 -0.566 -7.833 1.00 98.88 117 LEU A C 1
ATOM 809 O O . LEU A 1 117 ? 2.598 -0.976 -8.246 1.00 98.88 117 LEU A O 1
ATOM 813 N N . THR A 1 118 ? 1.272 0.724 -7.616 1.00 98.88 118 THR A N 1
ATOM 814 C CA . THR A 1 118 ? 2.266 1.785 -7.791 1.00 98.88 118 THR A CA 1
ATOM 815 C C . THR A 1 118 ? 2.509 2.521 -6.478 1.00 98.88 118 THR A C 1
ATOM 817 O O . THR A 1 118 ? 1.575 3.021 -5.855 1.00 98.88 118 THR A O 1
ATOM 820 N N . ASN A 1 119 ? 3.774 2.621 -6.081 1.00 98.81 119 ASN A N 1
ATOM 821 C CA . ASN A 1 119 ? 4.253 3.469 -4.999 1.00 98.81 119 ASN A CA 1
ATOM 822 C C . ASN A 1 119 ? 5.225 4.508 -5.573 1.00 98.81 119 ASN A C 1
ATOM 824 O O . ASN A 1 119 ? 6.381 4.187 -5.854 1.00 98.81 119 ASN A O 1
ATOM 828 N N . SER A 1 120 ? 4.754 5.737 -5.766 1.00 98.62 120 SER A N 1
ATOM 829 C CA . SER A 1 120 ? 5.507 6.854 -6.336 1.00 98.62 120 SER A CA 1
ATOM 830 C C . SER A 1 120 ? 5.903 7.834 -5.237 1.00 98.62 120 SER A C 1
ATOM 832 O O . SER A 1 120 ? 5.188 8.782 -4.925 1.00 98.62 120 SER A O 1
ATOM 834 N N . GLY A 1 121 ? 7.062 7.603 -4.628 1.00 98.19 121 GLY A N 1
ATOM 835 C CA . GLY A 1 121 ? 7.588 8.442 -3.556 1.00 98.19 121 GLY A CA 1
ATOM 836 C C . GLY A 1 121 ? 6.936 8.212 -2.191 1.00 98.19 121 GLY A C 1
ATOM 837 O O . GLY A 1 121 ? 7.177 9.003 -1.280 1.00 98.19 121 GLY A O 1
ATOM 838 N N . GLY A 1 122 ? 6.083 7.200 -2.024 1.00 98.69 122 GLY A N 1
ATOM 839 C CA . GLY A 1 122 ? 5.445 6.888 -0.744 1.00 98.69 122 GLY A CA 1
ATOM 840 C C . GLY A 1 122 ? 6.295 5.987 0.156 1.00 98.69 122 GLY A C 1
ATOM 841 O O . GLY A 1 122 ? 7.187 5.266 -0.305 1.00 98.69 122 GLY A O 1
ATOM 842 N N . LEU A 1 123 ? 6.001 6.017 1.456 1.00 98.81 123 LEU A N 1
ATOM 843 C CA . LEU A 1 123 ? 6.590 5.145 2.473 1.00 98.81 123 LEU A CA 1
ATOM 844 C C . LEU A 1 123 ? 5.575 4.091 2.924 1.00 98.81 123 LEU A C 1
ATOM 846 O O . LEU A 1 123 ? 4.558 4.429 3.526 1.00 98.81 123 LEU A O 1
ATOM 850 N N . ILE A 1 124 ? 5.892 2.818 2.702 1.00 98.88 124 ILE A N 1
ATOM 851 C CA . ILE A 1 124 ? 5.147 1.673 3.231 1.00 98.88 124 ILE A CA 1
ATOM 852 C C . ILE A 1 124 ? 6.006 0.996 4.294 1.00 98.88 124 ILE A C 1
ATOM 854 O O . ILE A 1 124 ? 7.094 0.506 3.983 1.00 98.88 124 ILE A O 1
ATOM 858 N N . GLN A 1 125 ? 5.536 0.967 5.541 1.00 98.88 125 GLN A N 1
ATOM 859 C CA . GLN A 1 125 ? 6.330 0.468 6.662 1.00 98.88 125 GLN A CA 1
ATOM 860 C C . GLN A 1 125 ? 5.513 -0.352 7.657 1.00 98.88 125 GLN A C 1
ATOM 862 O O . GLN A 1 125 ? 4.492 0.111 8.158 1.00 98.88 125 GLN A O 1
ATOM 867 N N . GLY A 1 126 ? 6.033 -1.517 8.032 1.00 98.75 126 GLY A N 1
ATOM 868 C CA . GLY A 1 126 ? 5.532 -2.309 9.156 1.00 98.75 126 GLY A CA 1
ATOM 869 C C . GLY A 1 126 ? 6.646 -2.703 10.121 1.00 98.75 126 GLY A C 1
ATOM 870 O O . GLY A 1 126 ? 7.832 -2.528 9.825 1.00 98.75 126 GLY A O 1
ATOM 871 N N . GLN A 1 127 ? 6.267 -3.227 11.286 1.00 98.50 127 GLN A N 1
ATOM 872 C CA . GLN A 1 127 ? 7.204 -3.742 12.287 1.00 98.50 127 GLN A CA 1
ATOM 873 C C . GLN A 1 127 ? 7.407 -5.245 12.161 1.00 98.50 127 GLN A C 1
ATOM 875 O O . GLN A 1 127 ? 8.535 -5.690 11.982 1.00 98.50 127 GLN A O 1
ATOM 880 N N . ILE A 1 128 ? 6.318 -6.004 12.235 1.00 98.25 128 ILE A N 1
ATOM 881 C CA . ILE A 1 128 ? 6.299 -7.471 12.270 1.00 98.25 128 ILE A CA 1
ATOM 882 C C . ILE A 1 128 ? 5.176 -7.987 11.376 1.00 98.25 128 ILE A C 1
ATOM 884 O O . ILE A 1 128 ? 4.257 -7.234 11.067 1.00 98.25 128 ILE A O 1
ATOM 888 N N . ARG A 1 129 ? 5.223 -9.250 10.945 1.00 97.94 129 ARG A N 1
ATOM 889 C CA . ARG A 1 129 ? 4.097 -9.852 10.215 1.00 97.94 129 ARG A CA 1
ATOM 890 C C . ARG A 1 129 ? 2.791 -9.795 11.008 1.00 97.94 129 ARG A C 1
ATOM 892 O O . ARG A 1 129 ? 2.782 -9.856 12.238 1.00 97.94 129 ARG A O 1
ATOM 899 N N . ILE A 1 130 ? 1.683 -9.722 10.282 1.00 98.44 130 ILE A N 1
ATOM 900 C CA . ILE A 1 130 ? 0.343 -9.737 10.857 1.00 98.44 130 ILE A CA 1
ATOM 901 C C . ILE A 1 130 ? 0.042 -11.150 11.374 1.00 98.44 130 ILE A C 1
ATOM 903 O O . ILE A 1 130 ? 0.109 -12.127 10.627 1.00 98.44 130 ILE A O 1
ATOM 907 N N . VAL A 1 131 ? -0.308 -11.257 12.656 1.00 95.12 131 VAL A N 1
ATOM 908 C CA . VAL A 1 131 ? -0.687 -12.531 13.286 1.00 95.12 131 VAL A CA 1
ATOM 909 C C . VAL A 1 131 ? -2.017 -13.028 12.708 1.00 95.12 131 VAL A C 1
ATOM 911 O O . VAL A 1 131 ? -2.905 -12.232 12.406 1.00 95.12 131 VAL A O 1
ATOM 914 N N . ASP A 1 132 ? -2.136 -14.347 12.539 1.00 92.75 132 ASP A N 1
ATOM 915 C CA . ASP A 1 132 ? -3.319 -15.040 12.002 1.00 92.75 132 ASP A CA 1
ATOM 916 C C . ASP A 1 132 ? -3.735 -14.632 10.574 1.00 92.75 132 ASP A C 1
ATOM 918 O O . ASP A 1 132 ? -4.807 -15.012 10.105 1.00 92.75 132 ASP A O 1
ATOM 922 N N . GLU A 1 133 ? -2.877 -13.911 9.847 1.00 97.31 133 GLU A N 1
ATOM 923 C CA . GLU A 1 133 ? -3.086 -13.556 8.445 1.00 97.31 133 GLU A CA 1
ATOM 924 C C . GLU A 1 133 ? -2.109 -14.347 7.561 1.00 97.31 133 GLU A C 1
ATOM 926 O O . GLU A 1 133 ? -0.944 -13.963 7.433 1.00 97.31 133 GLU A O 1
ATOM 931 N N . PRO A 1 134 ? -2.539 -15.457 6.931 1.00 95.38 134 PRO A N 1
ATOM 932 C CA . PRO A 1 134 ? -1.642 -16.335 6.177 1.00 95.38 134 PRO A CA 1
ATOM 933 C C . PRO A 1 134 ? -1.000 -15.655 4.962 1.00 95.38 134 PRO A C 1
ATOM 935 O O . PRO A 1 134 ? 0.006 -16.145 4.448 1.00 95.38 134 PRO A O 1
ATOM 938 N N . LEU A 1 135 ? -1.572 -14.549 4.479 1.00 96.88 135 LEU A N 1
ATOM 939 C CA . LEU A 1 135 ? -1.001 -13.777 3.379 1.00 96.88 135 LEU A CA 1
ATOM 940 C C . LEU A 1 135 ? 0.049 -12.760 3.837 1.00 96.88 135 LEU A C 1
ATOM 942 O O . LEU A 1 135 ? 0.748 -12.216 2.985 1.00 96.88 135 LEU A O 1
ATOM 946 N N . SER A 1 136 ? 0.178 -12.504 5.141 1.00 98.06 136 SER A N 1
ATOM 947 C CA . SER A 1 136 ? 1.209 -11.638 5.708 1.00 98.06 136 SER A CA 1
ATOM 948 C C . SER A 1 136 ? 2.454 -12.460 6.031 1.00 98.06 136 SER A C 1
ATOM 950 O O . SER A 1 136 ? 2.545 -13.142 7.049 1.00 98.06 136 SER A O 1
ATOM 952 N N . ALA A 1 137 ? 3.427 -12.406 5.127 1.00 97.88 137 ALA A N 1
ATOM 953 C CA . ALA A 1 137 ? 4.656 -13.187 5.220 1.00 97.88 137 ALA A CA 1
ATOM 954 C C . ALA A 1 137 ? 5.828 -12.418 5.864 1.00 97.88 137 ALA A C 1
ATOM 956 O O . ALA A 1 137 ? 6.880 -13.006 6.086 1.00 97.88 137 ALA A O 1
ATOM 957 N N . GLY A 1 138 ? 5.650 -11.132 6.177 1.00 98.12 138 GLY A N 1
ATOM 958 C CA . GLY A 1 138 ? 6.659 -10.266 6.792 1.00 98.12 138 GLY A CA 1
ATOM 959 C C . GLY A 1 138 ? 6.064 -8.952 7.302 1.00 98.12 138 GLY A C 1
ATOM 960 O O . GLY A 1 138 ? 4.862 -8.716 7.151 1.00 98.12 138 GLY A O 1
ATOM 961 N N . ALA A 1 139 ? 6.910 -8.077 7.856 1.00 98.62 139 ALA A N 1
ATOM 962 C CA . ALA A 1 139 ? 6.543 -6.732 8.315 1.00 98.62 139 ALA A CA 1
ATOM 963 C C . ALA A 1 139 ? 5.826 -5.920 7.236 1.00 98.62 139 ALA A C 1
ATOM 965 O O . ALA A 1 139 ? 4.849 -5.226 7.515 1.00 98.62 139 ALA A O 1
ATOM 966 N N . VAL A 1 140 ? 6.303 -6.020 5.997 1.00 98.88 140 VAL A N 1
ATOM 967 C CA . VAL A 1 140 ? 5.611 -5.493 4.822 1.00 98.88 140 VAL A CA 1
ATOM 968 C C . VAL A 1 140 ? 5.424 -6.634 3.842 1.00 98.88 140 VAL A C 1
ATOM 970 O O . VAL A 1 140 ? 6.392 -7.249 3.404 1.00 98.88 140 VAL A O 1
ATOM 973 N N . THR A 1 141 ? 4.176 -6.904 3.477 1.00 98.88 141 THR A N 1
ATOM 974 C CA . THR A 1 141 ? 3.835 -7.840 2.409 1.00 98.88 141 THR A CA 1
ATOM 975 C C . THR A 1 141 ? 3.044 -7.119 1.327 1.00 98.88 141 THR A C 1
ATOM 977 O O . THR A 1 141 ? 1.959 -6.599 1.576 1.00 98.88 141 THR A O 1
ATOM 980 N N . VAL A 1 142 ? 3.589 -7.098 0.114 1.00 98.88 142 VAL A N 1
ATOM 981 C CA . VAL A 1 142 ? 2.967 -6.515 -1.075 1.00 98.88 142 VAL A CA 1
ATOM 982 C C . VAL A 1 142 ? 2.657 -7.631 -2.060 1.00 98.88 142 VAL A C 1
ATOM 984 O O . VAL A 1 142 ? 3.548 -8.377 -2.464 1.00 98.88 142 VAL A O 1
ATOM 987 N N . ARG A 1 143 ? 1.393 -7.743 -2.463 1.00 98.81 143 ARG A N 1
ATOM 988 C CA . ARG A 1 143 ? 0.916 -8.734 -3.428 1.00 98.81 143 ARG A CA 1
ATOM 989 C C . ARG A 1 143 ? 0.134 -8.017 -4.519 1.00 98.81 143 ARG A C 1
ATOM 991 O O . ARG A 1 143 ? -0.842 -7.346 -4.214 1.00 98.81 143 ARG A O 1
ATOM 998 N N . ALA A 1 144 ? 0.549 -8.166 -5.767 1.00 98.81 144 ALA A N 1
ATOM 999 C CA . ALA A 1 144 ? -0.140 -7.615 -6.926 1.00 98.81 144 ALA A CA 1
ATOM 1000 C C . ALA A 1 144 ? -0.433 -8.733 -7.931 1.00 98.81 144 ALA A C 1
ATOM 1002 O O . ALA A 1 144 ? 0.458 -9.522 -8.254 1.00 98.81 144 ALA A O 1
ATOM 1003 N N . GLY A 1 145 ? -1.659 -8.815 -8.448 1.00 98.69 145 GLY A N 1
ATOM 1004 C CA . GLY A 1 145 ? -1.958 -9.697 -9.581 1.00 98.69 145 GLY A CA 1
ATOM 1005 C C . GLY A 1 145 ? -1.307 -9.218 -10.884 1.00 98.69 145 GLY A C 1
ATOM 1006 O O . GLY A 1 145 ? -1.027 -10.033 -11.763 1.00 98.69 145 GLY A O 1
ATOM 1007 N N . GLY A 1 146 ? -1.002 -7.920 -10.976 1.00 98.62 146 GLY A N 1
ATOM 1008 C CA . GLY A 1 146 ? -0.229 -7.281 -12.038 1.00 98.62 146 GLY A CA 1
ATOM 1009 C C . GLY A 1 146 ? 1.196 -6.924 -11.606 1.00 98.62 146 GLY A C 1
ATOM 1010 O O . GLY A 1 146 ? 1.888 -7.715 -10.963 1.00 98.62 146 GLY A O 1
ATOM 1011 N N . THR A 1 147 ? 1.645 -5.737 -12.002 1.00 98.75 147 THR A N 1
ATOM 1012 C CA . THR A 1 147 ? 2.990 -5.201 -11.755 1.00 98.75 147 THR A CA 1
ATOM 1013 C C . THR A 1 147 ? 3.074 -4.496 -10.404 1.00 98.75 147 THR A C 1
ATOM 1015 O O . THR A 1 147 ? 2.150 -3.790 -10.002 1.00 98.75 147 THR A O 1
ATOM 1018 N N . VAL A 1 148 ? 4.218 -4.627 -9.730 1.00 98.81 148 VAL A N 1
ATOM 1019 C CA . VAL A 1 148 ? 4.604 -3.770 -8.601 1.00 98.81 148 VAL A CA 1
ATOM 1020 C C . VAL A 1 148 ? 5.635 -2.759 -9.086 1.00 98.81 148 VAL A C 1
ATOM 1022 O O . VAL A 1 148 ? 6.748 -3.134 -9.452 1.00 98.81 148 VAL A O 1
ATOM 1025 N N . LEU A 1 149 ? 5.292 -1.474 -9.059 1.00 98.69 149 LEU A N 1
ATOM 1026 C CA . LEU A 1 149 ? 6.210 -0.376 -9.346 1.00 98.69 149 LEU A CA 1
ATOM 1027 C C . LEU A 1 149 ? 6.470 0.426 -8.071 1.00 98.69 149 LEU A C 1
ATOM 1029 O O . LEU A 1 149 ? 5.593 1.130 -7.585 1.00 98.69 149 LEU A O 1
ATOM 1033 N N . ASN A 1 150 ? 7.695 0.366 -7.564 1.00 98.62 150 ASN A N 1
ATOM 1034 C CA . ASN A 1 150 ? 8.192 1.228 -6.499 1.00 98.62 150 ASN A CA 1
ATOM 1035 C C . ASN A 1 150 ? 9.162 2.239 -7.117 1.00 98.62 150 ASN A C 1
ATOM 1037 O O . ASN A 1 150 ? 10.231 1.857 -7.594 1.00 98.62 150 ASN A O 1
ATOM 1041 N N . THR A 1 151 ? 8.800 3.518 -7.150 1.00 97.94 151 THR A N 1
ATOM 1042 C CA . THR A 1 151 ? 9.625 4.568 -7.755 1.00 97.94 151 THR A CA 1
ATOM 1043 C C . THR A 1 151 ? 9.811 5.730 -6.793 1.00 97.94 151 THR A C 1
ATOM 1045 O O . THR A 1 151 ? 8.881 6.110 -6.090 1.00 97.94 151 THR A O 1
ATOM 1048 N N . SER A 1 152 ? 11.000 6.327 -6.767 1.00 97.31 152 SER A N 1
ATOM 1049 C CA . SER A 1 152 ? 11.182 7.621 -6.100 1.00 97.31 152 SER A CA 1
ATOM 1050 C C . SER A 1 152 ? 10.804 8.767 -7.031 1.00 97.31 152 SER A C 1
ATOM 1052 O O . SER A 1 152 ? 10.999 8.687 -8.246 1.00 97.31 152 SER A O 1
ATOM 1054 N N . MET A 1 153 ? 10.298 9.835 -6.426 1.00 94.31 153 MET A N 1
ATOM 1055 C CA . MET A 1 153 ? 10.075 11.152 -7.016 1.00 94.31 153 MET A CA 1
ATOM 1056 C C . MET A 1 153 ? 11.254 12.078 -6.659 1.00 94.31 153 MET A C 1
ATOM 1058 O O . MET A 1 153 ? 12.020 11.738 -5.754 1.00 94.31 153 MET A O 1
ATOM 1062 N N . PRO A 1 154 ? 11.427 13.238 -7.327 1.00 91.88 154 PRO A N 1
ATOM 1063 C CA . PRO A 1 154 ? 12.540 14.152 -7.044 1.00 91.88 154 PRO A CA 1
ATOM 1064 C C . PRO A 1 154 ? 12.680 14.525 -5.562 1.00 91.88 154 PRO A C 1
ATOM 1066 O O . PRO A 1 154 ? 13.791 14.533 -5.039 1.00 91.88 154 PRO A O 1
ATOM 1069 N N . ASP A 1 155 ? 11.550 14.745 -4.886 1.00 94.44 155 ASP A N 1
ATOM 1070 C CA . ASP A 1 155 ? 11.513 15.228 -3.501 1.00 94.44 155 ASP A CA 1
ATOM 1071 C C . ASP A 1 155 ? 11.143 14.140 -2.479 1.00 94.44 155 ASP A C 1
ATOM 1073 O O . ASP A 1 155 ? 11.256 14.345 -1.267 1.00 94.44 155 ASP A O 1
ATOM 1077 N N . HIS A 1 156 ? 10.714 12.960 -2.942 1.00 97.00 156 HIS A N 1
ATOM 1078 C CA . HIS A 1 156 ? 10.169 11.909 -2.083 1.00 97.00 156 HIS A CA 1
ATOM 1079 C C . HIS A 1 156 ? 10.649 10.521 -2.503 1.00 97.00 156 HIS A C 1
ATOM 1081 O O . HIS A 1 156 ? 10.463 10.089 -3.641 1.00 97.00 156 HIS A O 1
ATOM 1087 N N . LEU A 1 157 ? 11.247 9.790 -1.562 1.00 96.81 157 LEU A N 1
ATOM 1088 C CA . LEU A 1 157 ? 11.728 8.434 -1.804 1.00 96.81 157 LEU A CA 1
ATOM 1089 C C . LEU A 1 157 ? 10.572 7.431 -1.784 1.00 96.81 157 LEU A C 1
ATOM 1091 O O . LEU A 1 157 ? 9.781 7.424 -0.845 1.00 96.81 157 LEU A O 1
ATOM 1095 N N . GLY A 1 158 ? 10.519 6.546 -2.780 1.00 98.12 158 GLY A N 1
ATOM 1096 C CA . GLY A 1 158 ? 9.670 5.357 -2.733 1.00 98.12 158 GLY A CA 1
ATOM 1097 C C . GLY A 1 158 ? 10.329 4.320 -1.830 1.00 98.12 158 GLY A C 1
ATOM 1098 O O . GLY A 1 158 ? 11.461 3.910 -2.096 1.00 98.12 158 GLY A O 1
ATOM 1099 N N . ILE A 1 159 ? 9.682 3.935 -0.731 1.00 98.56 159 ILE A N 1
ATOM 1100 C CA . ILE A 1 159 ? 10.267 3.044 0.276 1.00 98.56 159 ILE A CA 1
ATOM 1101 C C . ILE A 1 159 ? 9.273 1.953 0.669 1.00 98.56 159 ILE A C 1
ATOM 1103 O O . ILE A 1 159 ? 8.155 2.253 1.078 1.00 98.56 159 ILE A O 1
ATOM 1107 N N . LEU A 1 160 ? 9.726 0.700 0.625 1.00 98.81 160 LEU A N 1
ATOM 1108 C CA . LEU A 1 160 ? 9.131 -0.422 1.354 1.00 98.81 160 LEU A CA 1
ATOM 1109 C C . LEU A 1 160 ? 10.081 -0.788 2.497 1.00 98.81 160 LEU A C 1
ATOM 1111 O O . LEU A 1 160 ? 11.250 -1.071 2.224 1.00 98.81 160 LEU A O 1
ATOM 1115 N N . PHE A 1 161 ? 9.625 -0.761 3.750 1.00 98.75 161 PHE A N 1
ATOM 1116 C CA . PHE A 1 161 ? 10.494 -1.003 4.902 1.00 98.75 161 PHE A CA 1
ATOM 1117 C C . PHE A 1 161 ? 9.885 -1.934 5.956 1.00 98.75 161 PHE A C 1
ATOM 1119 O O . PHE A 1 161 ? 8.880 -1.615 6.589 1.00 98.75 161 PHE A O 1
ATOM 1126 N N . GLY A 1 162 ? 10.541 -3.072 6.177 1.00 98.69 162 GLY A N 1
ATOM 1127 C CA . GLY A 1 162 ? 10.266 -3.981 7.288 1.00 98.69 162 GLY A CA 1
ATOM 1128 C C . GLY A 1 162 ? 11.226 -3.723 8.444 1.00 98.69 162 GLY A C 1
ATOM 1129 O O . GLY A 1 162 ? 12.416 -4.023 8.336 1.00 98.69 162 GLY A O 1
ATOM 1130 N N . ALA A 1 163 ? 10.723 -3.147 9.537 1.00 98.12 163 ALA A N 1
ATOM 1131 C CA . ALA A 1 163 ? 11.572 -2.636 10.612 1.00 98.12 163 ALA A CA 1
ATOM 1132 C C . ALA A 1 163 ? 12.085 -3.710 11.586 1.00 98.12 163 ALA A C 1
ATOM 1134 O O . ALA A 1 163 ? 13.155 -3.528 12.166 1.00 98.12 163 ALA A O 1
ATOM 1135 N N . ALA A 1 164 ? 11.368 -4.820 11.762 1.00 97.56 164 ALA A N 1
ATOM 1136 C CA . ALA A 1 164 ? 11.787 -5.923 12.632 1.00 97.56 164 ALA A CA 1
ATOM 1137 C C . ALA A 1 164 ? 11.476 -7.316 12.048 1.00 97.56 164 ALA A C 1
ATOM 1139 O O . ALA A 1 164 ? 11.589 -8.314 12.755 1.00 97.56 164 ALA A O 1
ATOM 1140 N N . ASP A 1 165 ? 11.082 -7.391 10.773 1.00 98.00 165 ASP A N 1
ATOM 1141 C CA . ASP A 1 165 ? 10.725 -8.630 10.072 1.00 98.00 165 ASP A CA 1
ATOM 1142 C C . ASP A 1 165 ? 10.898 -8.426 8.550 1.00 98.00 165 ASP A C 1
ATOM 1144 O O . ASP A 1 165 ? 11.354 -7.374 8.075 1.00 98.00 165 ASP A O 1
ATOM 1148 N N . ASP A 1 166 ? 10.539 -9.443 7.780 1.00 98.38 166 ASP A N 1
ATOM 1149 C CA . ASP A 1 166 ? 10.781 -9.539 6.347 1.00 98.38 166 ASP A CA 1
ATOM 1150 C C . ASP A 1 166 ? 10.033 -8.466 5.530 1.00 98.38 166 ASP A C 1
ATOM 1152 O O . ASP A 1 166 ? 8.975 -7.959 5.918 1.00 98.38 166 ASP A O 1
ATOM 1156 N N . VAL A 1 167 ? 10.567 -8.143 4.351 1.00 98.75 167 VAL A N 1
ATOM 1157 C CA . VAL A 1 167 ? 9.807 -7.486 3.279 1.00 98.75 167 VAL A CA 1
ATOM 1158 C C . VAL A 1 167 ? 9.570 -8.494 2.173 1.00 98.75 167 VAL A C 1
ATOM 1160 O O . VAL A 1 167 ? 10.515 -9.004 1.575 1.00 98.75 167 VAL A O 1
ATOM 1163 N N . VAL A 1 168 ? 8.300 -8.751 1.878 1.00 98.69 168 VAL A N 1
ATOM 1164 C CA . VAL A 1 168 ? 7.875 -9.755 0.906 1.00 98.69 168 VAL A CA 1
ATOM 1165 C C . VAL A 1 168 ? 7.103 -9.075 -0.217 1.00 98.69 168 VAL A C 1
ATOM 1167 O O . VAL A 1 168 ? 6.077 -8.441 0.019 1.00 98.69 168 VAL A O 1
ATOM 1170 N N . VAL A 1 169 ? 7.576 -9.214 -1.455 1.00 98.75 169 VAL A N 1
ATOM 1171 C CA . VAL A 1 169 ? 6.928 -8.659 -2.651 1.00 98.75 169 VAL A CA 1
ATOM 1172 C C . VAL A 1 169 ? 6.603 -9.787 -3.619 1.00 98.75 169 VAL A C 1
ATOM 1174 O O . VAL A 1 169 ? 7.472 -10.592 -3.961 1.00 98.75 169 VAL A O 1
ATOM 1177 N N . ARG A 1 170 ? 5.344 -9.862 -4.051 1.00 98.62 170 ARG A N 1
ATOM 1178 C CA . ARG A 1 170 ? 4.826 -10.846 -5.008 1.00 98.62 170 ARG A CA 1
ATOM 1179 C C . ARG A 1 170 ? 4.068 -10.137 -6.123 1.00 98.62 170 ARG A C 1
ATOM 1181 O O . ARG A 1 170 ? 3.111 -9.425 -5.837 1.00 98.62 170 ARG A O 1
ATOM 1188 N N . ALA A 1 171 ? 4.462 -10.360 -7.373 1.00 98.69 171 ALA A N 1
ATOM 1189 C CA . ALA A 1 171 ? 3.798 -9.790 -8.544 1.00 98.69 171 ALA A CA 1
ATOM 1190 C C . ALA A 1 171 ? 3.423 -10.868 -9.569 1.00 98.69 171 ALA A C 1
ATOM 1192 O O . ALA A 1 171 ? 4.233 -11.734 -9.916 1.00 98.69 171 ALA A O 1
ATOM 1193 N N . GLY A 1 172 ? 2.201 -10.798 -10.096 1.00 98.44 172 GLY A N 1
ATOM 1194 C CA . GLY A 1 172 ? 1.793 -11.581 -11.261 1.00 98.44 172 GLY A CA 1
ATOM 1195 C C . GLY A 1 172 ? 2.361 -11.046 -12.583 1.00 98.44 172 GLY A C 1
ATOM 1196 O O . GLY A 1 172 ? 2.354 -11.781 -13.569 1.00 98.44 172 GLY A O 1
ATOM 1197 N N . GLY A 1 173 ? 2.879 -9.814 -12.592 1.00 98.06 173 GLY A N 1
ATOM 1198 C CA . GLY A 1 173 ? 3.662 -9.191 -13.662 1.00 98.06 173 GLY A CA 1
ATOM 1199 C C . GLY A 1 173 ? 5.110 -8.934 -13.234 1.00 98.06 173 GLY A C 1
ATOM 1200 O O . GLY A 1 173 ? 5.748 -9.814 -12.652 1.00 98.06 173 GLY A O 1
ATOM 1201 N N . ASP A 1 174 ? 5.623 -7.738 -13.529 1.00 98.12 174 ASP A N 1
ATOM 1202 C CA . ASP A 1 174 ? 6.981 -7.313 -13.171 1.00 98.12 174 ASP A CA 1
ATOM 1203 C C . ASP A 1 174 ? 7.057 -6.787 -11.724 1.00 98.12 174 ASP A C 1
ATOM 1205 O O . ASP A 1 174 ? 6.074 -6.302 -11.160 1.00 98.12 174 ASP A O 1
ATOM 1209 N N . VAL A 1 175 ? 8.253 -6.810 -11.136 1.00 98.38 175 VAL A N 1
ATOM 1210 C CA . VAL A 1 175 ? 8.603 -5.992 -9.966 1.00 98.38 175 VAL A CA 1
ATOM 1211 C C . VAL A 1 175 ? 9.672 -4.998 -10.392 1.00 98.38 175 VAL A C 1
ATOM 1213 O O . VAL A 1 175 ? 10.795 -5.380 -10.717 1.00 98.38 175 VAL A O 1
ATOM 1216 N N . VAL A 1 176 ? 9.338 -3.712 -10.374 1.00 98.00 176 VAL A N 1
ATOM 1217 C CA . VAL A 1 176 ? 10.232 -2.624 -10.770 1.00 98.00 176 VAL A CA 1
ATOM 1218 C C . VAL A 1 176 ? 10.489 -1.722 -9.573 1.00 98.00 176 VAL A C 1
ATOM 1220 O O . VAL A 1 176 ? 9.595 -1.027 -9.102 1.00 98.00 176 VAL A O 1
ATOM 1223 N N . ASN A 1 177 ? 11.733 -1.688 -9.111 1.00 97.50 177 ASN A N 1
ATOM 1224 C CA . ASN A 1 177 ? 12.225 -0.751 -8.113 1.00 97.50 177 ASN A CA 1
ATOM 1225 C C . ASN A 1 177 ? 13.142 0.273 -8.796 1.00 97.50 177 ASN A C 1
ATOM 1227 O O . ASN A 1 177 ? 14.241 -0.065 -9.235 1.00 97.50 177 ASN A O 1
ATOM 1231 N N . ARG A 1 178 ? 12.691 1.522 -8.931 1.00 95.81 178 ARG A N 1
ATOM 1232 C CA . ARG A 1 178 ? 13.371 2.561 -9.718 1.00 95.81 178 ARG A CA 1
ATOM 1233 C C . ARG A 1 178 ? 13.726 3.768 -8.851 1.00 95.81 178 ARG A C 1
ATOM 1235 O O . ARG A 1 178 ? 12.853 4.496 -8.390 1.00 95.81 178 ARG A O 1
ATOM 1242 N N . TYR A 1 179 ? 15.023 3.972 -8.614 1.00 94.00 179 TYR A N 1
ATOM 1243 C CA . TYR A 1 179 ? 15.567 4.972 -7.671 1.00 94.00 179 TYR A CA 1
ATOM 1244 C C . TYR A 1 179 ? 15.011 4.858 -6.243 1.00 94.00 179 TYR A C 1
ATOM 1246 O O . TYR A 1 179 ? 15.170 5.768 -5.430 1.00 94.00 179 TYR A O 1
ATOM 1254 N N . ALA A 1 180 ? 14.320 3.763 -5.953 1.00 96.56 180 ALA A N 1
ATOM 1255 C CA . ALA A 1 180 ? 13.543 3.537 -4.752 1.00 96.56 180 ALA A CA 1
ATOM 1256 C C . ALA A 1 180 ? 14.256 2.535 -3.843 1.00 96.56 180 ALA A C 1
ATOM 1258 O O . ALA A 1 180 ? 15.298 1.974 -4.202 1.00 96.56 180 ALA A O 1
ATOM 1259 N N . ARG A 1 181 ? 13.730 2.335 -2.638 1.00 97.31 181 ARG A N 1
ATOM 1260 C CA . ARG A 1 181 ? 14.325 1.460 -1.627 1.00 97.31 181 ARG A CA 1
ATOM 1261 C C . ARG A 1 181 ? 13.340 0.368 -1.230 1.00 97.31 181 ARG A C 1
ATOM 1263 O O . ARG A 1 181 ? 12.178 0.642 -0.947 1.00 97.31 181 ARG A O 1
ATOM 1270 N N . MET A 1 182 ? 13.835 -0.861 -1.167 1.00 98.19 182 MET A N 1
ATOM 1271 C CA . MET A 1 182 ? 13.189 -1.969 -0.469 1.00 98.19 182 MET A CA 1
ATOM 1272 C C . MET A 1 182 ? 14.171 -2.418 0.606 1.00 98.19 182 MET A C 1
ATOM 1274 O O . MET A 1 182 ? 15.280 -2.838 0.285 1.00 98.19 182 MET A O 1
ATOM 1278 N N . LEU A 1 183 ? 13.806 -2.219 1.866 1.00 97.12 183 LEU A N 1
ATOM 1279 C CA . LEU A 1 183 ? 14.672 -2.394 3.025 1.00 97.12 183 LEU A CA 1
ATOM 1280 C C . LEU A 1 183 ? 14.013 -3.388 3.977 1.00 97.12 183 LEU A C 1
ATOM 1282 O O . LEU A 1 183 ? 12.837 -3.249 4.292 1.00 97.12 183 LEU A O 1
ATOM 1286 N N . SER A 1 184 ? 14.761 -4.363 4.471 1.00 97.44 184 SER A N 1
ATOM 1287 C CA . SER A 1 184 ? 14.295 -5.267 5.519 1.00 97.44 184 SER A CA 1
ATOM 1288 C C . SER A 1 184 ? 15.402 -5.440 6.546 1.00 97.44 184 SER A C 1
ATOM 1290 O O . SER A 1 184 ? 16.567 -5.550 6.169 1.00 97.44 184 SER A O 1
ATOM 1292 N N . ASN A 1 185 ? 15.028 -5.457 7.824 1.00 96.06 185 ASN A N 1
ATOM 1293 C CA . ASN A 1 185 ? 15.915 -5.878 8.910 1.00 96.06 185 ASN A CA 1
ATOM 1294 C C . ASN A 1 185 ? 15.875 -7.401 9.148 1.00 96.06 185 ASN A C 1
ATOM 1296 O O . ASN A 1 185 ? 16.640 -7.906 9.965 1.00 96.06 185 ASN A O 1
ATOM 1300 N N . GLY A 1 186 ? 14.986 -8.116 8.451 1.00 96.56 186 GLY A N 1
ATOM 1301 C CA . GLY A 1 186 ? 15.005 -9.567 8.295 1.00 96.56 186 GLY A CA 1
ATOM 1302 C C . GLY A 1 186 ? 15.480 -9.924 6.887 1.00 96.56 186 GLY A C 1
ATOM 1303 O O . GLY A 1 186 ? 16.578 -9.557 6.469 1.00 96.56 186 GLY A O 1
ATOM 1304 N N . ARG A 1 187 ? 14.629 -10.610 6.129 1.00 96.56 187 ARG A N 1
ATOM 1305 C CA . ARG A 1 187 ? 14.851 -10.981 4.732 1.00 96.56 187 ARG A CA 1
ATOM 1306 C C . ARG A 1 187 ? 14.058 -10.090 3.775 1.00 96.56 187 ARG A C 1
ATOM 1308 O O . ARG A 1 187 ? 12.873 -9.828 3.960 1.00 96.56 187 ARG A O 1
ATOM 1315 N N . LEU A 1 188 ? 14.690 -9.707 2.666 1.00 97.69 188 LEU A N 1
ATOM 1316 C CA . LEU A 1 188 ? 13.990 -9.202 1.483 1.00 97.69 188 LEU A CA 1
ATOM 1317 C C . LEU A 1 188 ? 13.707 -10.365 0.521 1.00 97.69 188 LEU A C 1
ATOM 1319 O O . LEU A 1 188 ? 14.638 -10.988 0.014 1.00 97.69 188 LEU A O 1
ATOM 1323 N N . ASP A 1 189 ? 12.433 -10.651 0.259 1.00 97.94 189 ASP A N 1
ATOM 1324 C CA . ASP A 1 189 ? 11.997 -11.725 -0.635 1.00 97.94 189 ASP A CA 1
ATOM 1325 C C . ASP A 1 189 ? 11.102 -11.180 -1.755 1.00 97.94 189 ASP A C 1
ATOM 1327 O O . ASP A 1 189 ? 9.984 -10.721 -1.518 1.00 97.94 189 ASP A O 1
ATOM 1331 N N . VAL A 1 190 ? 11.584 -11.253 -2.995 1.00 98.00 190 VAL A N 1
ATOM 1332 C CA . VAL A 1 190 ? 10.910 -10.709 -4.179 1.00 98.00 190 VAL A CA 1
ATOM 1333 C C . VAL A 1 190 ? 10.663 -11.821 -5.192 1.00 98.00 190 VAL A C 1
ATOM 1335 O O . VAL A 1 190 ? 11.598 -12.482 -5.643 1.00 98.00 190 VAL A O 1
ATOM 1338 N N . GLU A 1 191 ? 9.406 -11.978 -5.598 1.00 97.81 191 GLU A N 1
ATOM 1339 C CA . GLU A 1 191 ? 8.980 -12.910 -6.642 1.00 97.81 191 GLU A CA 1
ATOM 1340 C C . GLU A 1 191 ? 8.121 -12.170 -7.670 1.00 97.81 191 GLU A C 1
ATOM 1342 O O . GLU A 1 191 ? 7.185 -11.445 -7.321 1.00 97.81 191 GLU A O 1
ATOM 1347 N N . ALA A 1 192 ? 8.422 -12.387 -8.944 1.00 97.44 192 ALA A N 1
ATOM 1348 C CA . ALA A 1 192 ? 7.677 -11.859 -10.075 1.00 97.44 192 ALA A CA 1
ATOM 1349 C C . ALA A 1 192 ? 7.461 -12.988 -11.084 1.00 97.44 192 ALA A C 1
ATOM 1351 O O . ALA A 1 192 ? 8.355 -13.815 -11.288 1.00 97.44 192 ALA A O 1
ATOM 1352 N N . ARG A 1 193 ? 6.299 -13.024 -11.742 1.00 97.38 193 ARG A N 1
ATOM 1353 C CA . ARG A 1 193 ? 6.122 -13.884 -12.928 1.00 97.38 193 ARG A CA 1
ATOM 1354 C C . ARG A 1 193 ? 6.734 -13.262 -14.186 1.00 97.38 193 ARG A C 1
ATOM 1356 O O . ARG A 1 193 ? 7.002 -13.989 -15.140 1.00 97.38 193 ARG A O 1
ATOM 1363 N N . GLY A 1 194 ? 6.929 -11.944 -14.182 1.00 96.19 194 GLY A N 1
ATOM 1364 C CA . GLY A 1 194 ? 7.704 -11.196 -15.165 1.00 96.19 194 GLY A CA 1
ATOM 1365 C C . GLY A 1 194 ? 9.148 -10.964 -14.708 1.00 96.19 194 GLY A C 1
ATOM 1366 O O . GLY A 1 194 ? 9.781 -11.838 -14.115 1.00 96.19 194 GLY A O 1
ATOM 1367 N N . ASN A 1 195 ? 9.674 -9.776 -14.993 1.00 95.25 195 ASN A N 1
ATOM 1368 C CA . ASN A 1 195 ? 11.029 -9.366 -14.643 1.00 95.25 195 ASN A CA 1
ATOM 1369 C C . ASN A 1 195 ? 11.102 -8.774 -13.235 1.00 95.25 195 ASN A C 1
ATOM 1371 O O . ASN A 1 195 ? 10.197 -8.068 -12.791 1.00 95.25 195 ASN A O 1
ATOM 1375 N N . VAL A 1 196 ? 12.247 -8.965 -12.579 1.00 96.56 196 VAL A N 1
ATOM 1376 C CA . VAL A 1 196 ? 12.632 -8.171 -11.408 1.00 96.56 196 VAL A CA 1
ATOM 1377 C C . VAL A 1 196 ? 13.696 -7.170 -11.846 1.00 96.56 196 VAL A C 1
ATOM 1379 O O . VAL A 1 196 ? 14.806 -7.548 -12.227 1.00 96.56 196 VAL A O 1
ATOM 1382 N N . VAL A 1 197 ? 13.341 -5.887 -11.810 1.00 95.56 197 VAL A N 1
ATOM 1383 C CA . VAL A 1 197 ? 14.194 -4.773 -12.224 1.00 95.56 197 VAL A CA 1
ATOM 1384 C C . VAL A 1 197 ? 14.493 -3.903 -11.015 1.00 95.56 197 VAL A C 1
ATOM 1386 O O . VAL A 1 197 ? 13.598 -3.264 -10.470 1.00 95.56 197 VAL A O 1
ATOM 1389 N N . ASN A 1 198 ? 15.766 -3.811 -10.639 1.00 93.38 198 ASN A N 1
ATOM 1390 C CA . ASN A 1 198 ? 16.238 -2.788 -9.714 1.00 93.38 198 ASN A CA 1
ATOM 1391 C C . ASN A 1 198 ? 17.141 -1.811 -10.472 1.00 93.38 198 ASN A C 1
ATOM 1393 O O . ASN A 1 198 ? 18.226 -2.182 -10.923 1.00 93.38 198 ASN A O 1
ATOM 1397 N N . ALA A 1 199 ? 16.670 -0.579 -10.659 1.00 88.44 199 ALA A N 1
ATOM 1398 C CA . ALA A 1 199 ? 17.321 0.406 -11.509 1.00 88.44 199 ALA A CA 1
ATOM 1399 C C . ALA A 1 199 ? 17.678 1.679 -10.740 1.00 88.44 199 ALA A C 1
ATOM 1401 O O . ALA A 1 199 ? 16.815 2.374 -10.202 1.00 88.44 199 ALA A O 1
ATOM 1402 N N . ILE A 1 200 ? 18.964 2.026 -10.791 1.00 83.62 200 ILE A N 1
ATOM 1403 C CA . ILE A 1 200 ? 19.493 3.337 -10.413 1.00 83.62 200 ILE A CA 1
ATOM 1404 C C . ILE A 1 200 ? 20.123 3.951 -11.668 1.00 83.62 200 ILE A C 1
ATOM 1406 O O . ILE A 1 200 ? 21.323 3.882 -11.902 1.00 83.62 200 ILE A O 1
ATOM 1410 N N . THR A 1 201 ? 19.306 4.525 -12.538 1.00 71.88 201 THR A N 1
ATOM 1411 C CA . THR A 1 201 ? 19.774 5.503 -13.539 1.00 71.88 201 THR A CA 1
ATOM 1412 C C . THR A 1 201 ? 20.283 6.769 -12.840 1.00 71.88 201 THR A C 1
ATOM 1414 O O . THR A 1 201 ? 19.573 7.422 -12.078 1.00 71.88 201 THR A O 1
ATOM 1417 N N . LYS A 1 202 ? 21.519 7.157 -13.127 1.00 59.59 202 LYS A N 1
ATOM 1418 C CA . LYS A 1 202 ? 21.970 8.517 -12.837 1.00 59.59 202 LYS A CA 1
ATOM 1419 C C . LYS A 1 202 ? 21.369 9.423 -13.909 1.00 59.59 202 LYS A C 1
ATOM 1421 O O . LYS A 1 202 ? 21.556 9.150 -15.090 1.00 59.59 202 LYS A O 1
ATOM 1426 N N . THR A 1 203 ? 20.632 10.459 -13.523 1.00 54.50 203 THR A N 1
ATOM 1427 C CA . THR A 1 203 ? 20.415 11.595 -14.425 1.00 54.50 203 THR A CA 1
ATOM 1428 C C . THR A 1 203 ? 21.759 12.262 -14.676 1.00 54.50 203 THR A C 1
ATOM 1430 O O . THR A 1 203 ? 22.568 12.366 -13.749 1.00 54.50 203 THR A O 1
ATOM 1433 N N . ASP A 1 204 ? 21.996 12.692 -15.913 1.00 55.72 204 ASP A N 1
ATOM 1434 C CA . ASP A 1 204 ? 23.206 13.420 -16.284 1.00 55.72 204 ASP A CA 1
ATOM 1435 C C . ASP A 1 204 ? 23.435 14.560 -15.289 1.00 55.72 204 ASP A C 1
ATOM 1437 O O . ASP A 1 204 ? 22.544 15.369 -15.016 1.00 55.72 204 ASP A O 1
ATOM 1441 N N . GLY A 1 205 ? 24.628 14.608 -14.699 1.00 54.44 205 GLY A N 1
ATOM 1442 C CA . GLY A 1 205 ? 25.002 15.749 -13.875 1.00 54.44 205 GLY A CA 1
ATOM 1443 C C . GLY A 1 205 ? 25.043 17.014 -14.735 1.00 54.44 205 GLY A C 1
ATOM 1444 O O . GLY A 1 205 ? 25.378 16.949 -15.918 1.00 54.44 205 GLY A O 1
ATOM 1445 N N . LEU A 1 206 ? 24.802 18.177 -14.118 1.00 53.88 206 LEU A N 1
ATOM 1446 C CA . LEU A 1 206 ? 24.895 19.524 -14.720 1.00 53.88 206 LEU A CA 1
ATOM 1447 C C . LEU A 1 206 ? 26.200 19.808 -15.509 1.00 53.88 206 LEU A C 1
ATOM 1449 O O . LEU A 1 206 ? 26.275 20.808 -16.214 1.00 53.88 206 LEU A O 1
ATOM 1453 N N . ASN A 1 207 ? 27.207 18.930 -15.430 1.00 59.03 207 ASN A N 1
ATOM 1454 C CA . ASN A 1 207 ? 28.533 19.066 -16.035 1.00 59.03 207 ASN A CA 1
ATOM 1455 C C . ASN A 1 207 ? 28.807 18.105 -17.214 1.00 59.03 207 ASN A C 1
ATOM 1457 O O . ASN A 1 207 ? 29.968 17.858 -17.530 1.00 59.03 207 ASN A O 1
ATOM 1461 N N . GLY A 1 208 ? 27.787 17.516 -17.851 1.00 59.41 208 GLY A N 1
ATOM 1462 C CA . GLY A 1 208 ? 27.990 16.660 -19.035 1.00 59.41 208 GLY A CA 1
ATOM 1463 C C . GLY A 1 208 ? 28.711 15.337 -18.746 1.00 59.41 208 GLY A C 1
ATOM 1464 O O . GLY A 1 208 ? 29.298 14.735 -19.644 1.00 59.41 208 GLY A O 1
ATOM 1465 N N . GLY A 1 209 ? 28.683 14.880 -17.490 1.00 57.97 209 GLY A N 1
ATOM 1466 C CA . GLY A 1 209 ? 29.188 13.562 -17.128 1.00 57.97 209 GLY A CA 1
ATOM 1467 C C . GLY A 1 209 ? 28.335 12.492 -17.796 1.00 57.97 209 GLY A C 1
ATOM 1468 O O . GLY A 1 209 ? 27.150 12.383 -17.495 1.00 57.97 209 GLY A O 1
ATOM 1469 N N . THR A 1 210 ? 28.928 11.715 -18.703 1.00 52.03 210 THR A N 1
ATOM 1470 C CA . THR A 1 210 ? 28.244 10.589 -19.344 1.00 52.03 210 THR A CA 1
ATOM 1471 C C . THR A 1 210 ? 27.872 9.561 -18.271 1.00 52.03 210 THR A C 1
ATOM 1473 O O . THR A 1 210 ? 28.762 9.089 -17.555 1.00 52.03 210 THR A O 1
ATOM 1476 N N . PRO A 1 211 ? 26.591 9.194 -18.120 1.00 52.16 211 PRO A N 1
ATOM 1477 C CA . PRO A 1 211 ? 26.188 8.204 -17.142 1.00 52.16 211 PRO A CA 1
ATOM 1478 C C . PRO A 1 211 ? 26.739 6.851 -17.586 1.00 52.16 211 PRO A C 1
ATOM 1480 O O . PRO A 1 211 ? 26.322 6.284 -18.595 1.00 52.16 211 PRO A O 1
ATOM 1483 N N . ASN A 1 212 ? 27.689 6.309 -16.826 1.00 48.31 212 ASN A N 1
ATOM 1484 C CA . ASN A 1 212 ? 28.036 4.902 -16.950 1.00 48.31 212 ASN A CA 1
ATOM 1485 C C . ASN A 1 212 ? 26.904 4.090 -16.309 1.00 48.31 212 ASN A C 1
ATOM 1487 O O . ASN A 1 212 ? 26.855 3.918 -15.087 1.00 48.31 212 ASN A O 1
ATOM 1491 N N . ILE A 1 213 ? 25.951 3.647 -17.130 1.00 48.88 213 ILE A N 1
ATOM 1492 C CA . ILE A 1 213 ? 24.926 2.682 -16.730 1.00 48.88 213 ILE A CA 1
ATOM 1493 C C . ILE A 1 213 ? 25.614 1.314 -16.632 1.00 48.88 213 ILE A C 1
ATOM 1495 O O . ILE A 1 213 ? 25.493 0.484 -17.525 1.00 48.88 213 ILE A O 1
ATOM 1499 N N . ALA A 1 214 ? 26.389 1.093 -15.570 1.00 42.22 214 ALA A N 1
ATOM 1500 C CA . ALA A 1 214 ? 27.077 -0.182 -15.370 1.00 42.22 214 ALA A CA 1
ATOM 1501 C C . ALA A 1 214 ? 26.230 -1.211 -14.606 1.00 42.22 214 ALA A C 1
ATOM 1503 O O . ALA A 1 214 ? 26.453 -2.402 -14.769 1.00 42.22 214 ALA A O 1
ATOM 1504 N N . ASN A 1 215 ? 25.244 -0.797 -13.801 1.00 44.34 215 ASN A N 1
ATOM 1505 C CA . ASN A 1 215 ? 24.619 -1.704 -12.831 1.00 44.34 215 ASN A CA 1
ATOM 1506 C C . ASN A 1 215 ? 23.085 -1.665 -12.904 1.00 44.34 215 ASN A C 1
ATOM 1508 O O . ASN A 1 215 ? 22.416 -1.237 -11.966 1.00 44.34 215 ASN A O 1
ATOM 1512 N N . VAL A 1 216 ? 22.514 -2.110 -14.026 1.00 45.97 216 VAL A N 1
ATOM 1513 C CA . VAL A 1 216 ? 21.146 -2.647 -14.012 1.00 45.97 216 VAL A CA 1
ATOM 1514 C C . VAL A 1 216 ? 21.277 -4.121 -13.658 1.00 45.97 216 VAL A C 1
ATOM 1516 O O . VAL A 1 216 ? 21.747 -4.915 -14.470 1.00 45.97 216 VAL A O 1
ATOM 1519 N N . PHE A 1 217 ? 20.890 -4.493 -12.440 1.00 52.66 217 PHE A N 1
ATOM 1520 C CA . PHE A 1 217 ? 20.726 -5.902 -12.109 1.00 52.66 217 PHE A CA 1
ATOM 1521 C C . PHE A 1 217 ? 19.367 -6.343 -12.646 1.00 52.66 217 PHE A C 1
ATOM 1523 O O . PHE A 1 217 ? 18.330 -6.142 -12.013 1.00 52.66 217 PHE A O 1
ATOM 1530 N N . LEU A 1 218 ? 19.384 -6.857 -13.873 1.00 53.62 218 LEU A N 1
ATOM 1531 C CA . LEU A 1 218 ? 18.225 -7.454 -14.514 1.00 53.62 218 LEU A CA 1
ATOM 1532 C C . LEU A 1 218 ? 18.255 -8.959 -14.255 1.00 53.62 218 LEU A C 1
ATOM 1534 O O . LEU A 1 218 ? 19.094 -9.679 -14.798 1.00 53.62 218 LEU A O 1
ATOM 1538 N N . LEU A 1 219 ? 17.330 -9.444 -13.432 1.00 55.28 219 LEU A N 1
ATOM 1539 C CA . LEU A 1 219 ? 17.051 -10.872 -13.349 1.00 55.28 219 LEU A CA 1
ATOM 1540 C C . LEU A 1 219 ? 15.988 -11.209 -14.396 1.00 55.28 219 LEU A C 1
ATOM 1542 O O . LEU A 1 219 ? 14.795 -11.095 -14.138 1.00 55.28 219 LEU A O 1
ATOM 1546 N N . GLU A 1 220 ? 16.419 -11.647 -15.579 1.00 45.09 220 GLU A N 1
ATOM 1547 C CA . GLU A 1 220 ? 15.526 -12.040 -16.689 1.00 45.09 220 GLU A CA 1
ATOM 1548 C C . GLU A 1 220 ? 14.806 -13.390 -16.464 1.00 45.09 220 GLU A C 1
ATOM 1550 O O . GLU A 1 220 ? 14.229 -13.958 -17.391 1.00 45.09 220 GLU A O 1
ATOM 1555 N N . ARG A 1 221 ? 14.884 -13.981 -15.261 1.00 40.78 221 ARG A N 1
ATOM 1556 C CA . ARG A 1 221 ? 14.270 -15.283 -14.945 1.00 40.78 221 ARG A CA 1
ATOM 1557 C C . ARG A 1 221 ? 13.785 -15.330 -13.497 1.00 40.78 221 ARG A C 1
ATOM 1559 O O . ARG A 1 221 ? 14.465 -14.761 -12.642 1.00 40.78 221 ARG A O 1
ATOM 1566 N N . PRO A 1 222 ? 12.707 -16.083 -13.197 1.00 41.00 222 PRO A N 1
ATOM 1567 C CA . PRO A 1 222 ? 12.240 -16.281 -11.833 1.00 41.00 222 PRO A CA 1
ATOM 1568 C C . PRO A 1 222 ? 13.309 -17.052 -11.058 1.00 41.00 222 PRO A C 1
ATOM 1570 O O . PRO A 1 222 ? 13.444 -18.270 -11.169 1.00 41.00 222 PRO A O 1
ATOM 1573 N N . ARG A 1 223 ? 14.127 -16.325 -10.303 1.00 45.97 223 ARG A N 1
ATOM 1574 C CA . ARG A 1 223 ? 14.911 -16.878 -9.209 1.00 45.97 223 ARG A CA 1
ATOM 1575 C C . ARG A 1 223 ? 14.545 -16.083 -7.976 1.00 45.97 223 ARG A C 1
ATOM 1577 O O . ARG A 1 223 ? 14.613 -14.858 -7.992 1.00 45.97 223 ARG A O 1
ATOM 1584 N N . THR A 1 224 ? 14.178 -16.795 -6.923 1.00 42.34 224 THR A N 1
ATOM 1585 C CA . THR A 1 224 ? 14.174 -16.264 -5.565 1.00 42.34 224 THR A CA 1
ATOM 1586 C C . THR A 1 224 ? 15.557 -15.689 -5.281 1.00 42.34 224 THR A C 1
ATOM 1588 O O . THR A 1 224 ? 16.546 -16.426 -5.294 1.00 42.34 224 THR A O 1
ATOM 1591 N N . LEU A 1 225 ? 15.637 -14.374 -5.072 1.00 46.16 225 LEU A N 1
ATOM 1592 C CA . LEU A 1 225 ? 16.828 -13.757 -4.506 1.00 46.16 225 LEU A CA 1
ATOM 1593 C C . LEU A 1 225 ? 16.891 -14.237 -3.050 1.00 46.16 225 LEU A C 1
ATOM 1595 O O . LEU A 1 225 ? 16.057 -13.859 -2.230 1.00 46.16 225 LEU A O 1
ATOM 1599 N N . GLN A 1 226 ? 17.796 -15.162 -2.757 1.00 51.47 226 GLN A N 1
ATOM 1600 C CA . GLN A 1 226 ? 18.008 -15.680 -1.413 1.00 51.47 226 GLN A CA 1
ATOM 1601 C C . GLN A 1 226 ? 19.450 -15.353 -1.036 1.00 51.47 226 GLN A C 1
ATOM 1603 O O . GLN A 1 226 ? 20.362 -15.789 -1.730 1.00 51.47 226 GLN A O 1
ATOM 1608 N N . ASP A 1 227 ? 19.582 -14.524 0.001 1.00 37.34 227 ASP A N 1
ATOM 1609 C CA . ASP A 1 227 ? 20.808 -14.050 0.647 1.00 37.34 227 ASP A CA 1
ATOM 1610 C C . ASP A 1 227 ? 21.892 -13.437 -0.250 1.00 37.34 227 ASP A C 1
ATOM 1612 O O . ASP A 1 227 ? 22.690 -14.120 -0.888 1.00 37.34 227 ASP A O 1
ATOM 1616 N N . ILE A 1 228 ? 22.017 -12.107 -0.182 1.00 42.12 228 ILE A N 1
ATOM 1617 C CA . ILE A 1 228 ? 23.349 -11.497 -0.213 1.00 42.12 228 ILE A CA 1
ATOM 1618 C C . ILE A 1 228 ? 23.842 -11.577 1.230 1.00 42.12 228 ILE A C 1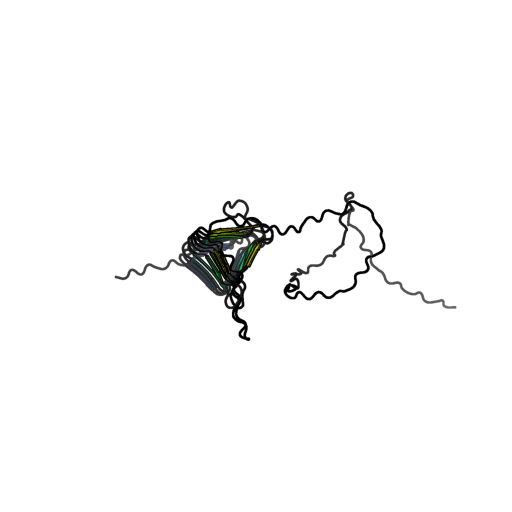
ATOM 1620 O O . ILE A 1 228 ? 23.666 -10.638 2.009 1.00 42.12 228 ILE A O 1
ATOM 1624 N N . ASP A 1 229 ? 24.374 -12.743 1.595 1.00 35.16 229 ASP A N 1
ATOM 1625 C CA . ASP A 1 229 ? 25.006 -12.927 2.892 1.00 35.16 229 ASP A CA 1
ATOM 1626 C C . ASP A 1 229 ? 26.163 -11.928 2.996 1.00 35.16 229 ASP A C 1
ATOM 1628 O O . ASP A 1 229 ? 27.114 -11.943 2.211 1.00 35.16 229 ASP A O 1
ATOM 1632 N N . SER A 1 230 ? 26.008 -10.980 3.914 1.00 42.97 230 SER A N 1
ATOM 1633 C CA . SER A 1 230 ? 27.025 -9.988 4.252 1.00 42.97 230 SER A CA 1
ATOM 1634 C C . SER A 1 230 ? 27.828 -10.446 5.469 1.00 42.97 230 SER A C 1
ATOM 1636 O O . SER A 1 230 ? 28.414 -9.609 6.156 1.00 42.97 230 SER A O 1
ATOM 1638 N N . SER A 1 231 ? 27.853 -11.751 5.776 1.00 35.38 231 SER A N 1
ATOM 1639 C CA . SER A 1 231 ? 28.803 -12.303 6.730 1.00 35.38 231 SER A CA 1
ATOM 1640 C C . SER A 1 231 ? 30.209 -12.146 6.152 1.00 35.38 231 SER A C 1
ATOM 1642 O O . SER A 1 231 ? 30.656 -12.904 5.286 1.00 35.38 231 SER A O 1
ATOM 1644 N N . GLY A 1 232 ? 30.894 -11.097 6.607 1.00 39.31 232 GLY A N 1
ATOM 1645 C CA . GLY A 1 232 ? 32.328 -10.959 6.444 1.00 39.31 232 GLY A CA 1
ATOM 1646 C C . GLY A 1 232 ? 33.011 -12.258 6.857 1.00 39.31 232 GLY A C 1
ATOM 1647 O O . GLY A 1 232 ? 32.648 -12.869 7.857 1.00 39.31 232 GLY A O 1
ATOM 1648 N N . SER A 1 233 ? 33.963 -12.666 6.029 1.00 39.16 233 SER A N 1
ATOM 1649 C CA . SER A 1 233 ? 34.903 -13.755 6.252 1.00 39.16 233 SER A CA 1
ATOM 1650 C C . SER A 1 233 ? 35.253 -13.948 7.727 1.00 39.16 233 SER A C 1
ATOM 1652 O O . SER A 1 233 ? 35.814 -13.043 8.349 1.00 39.16 233 SER A O 1
ATOM 1654 N N . ASP A 1 234 ? 34.987 -15.149 8.234 1.00 42.59 234 ASP A N 1
ATOM 1655 C CA . ASP A 1 234 ? 35.631 -15.689 9.423 1.00 42.59 234 ASP A CA 1
ATOM 1656 C C . ASP A 1 234 ? 37.153 -15.687 9.196 1.00 42.59 234 ASP A C 1
ATOM 1658 O O . ASP A 1 234 ? 37.719 -16.607 8.602 1.00 42.59 234 ASP A O 1
ATOM 1662 N N . GLU A 1 235 ? 37.832 -14.622 9.626 1.00 44.00 235 GLU A N 1
ATOM 1663 C CA . GLU A 1 235 ? 39.270 -14.681 9.866 1.00 44.00 235 GLU A CA 1
ATOM 1664 C C . GLU A 1 235 ? 39.493 -15.563 11.096 1.00 44.00 235 GLU A C 1
ATOM 1666 O O . GLU A 1 235 ? 39.249 -15.182 12.242 1.00 44.00 235 GLU A O 1
ATOM 1671 N N . GLU A 1 236 ? 39.935 -16.786 10.824 1.00 53.62 236 GLU A N 1
ATOM 1672 C CA . GLU A 1 236 ? 40.444 -17.736 11.802 1.00 53.62 236 GLU A CA 1
ATOM 1673 C C . GLU A 1 236 ? 41.537 -17.055 12.657 1.00 53.62 236 GLU A C 1
ATOM 1675 O O . GLU A 1 236 ? 42.522 -16.548 12.106 1.00 53.62 236 GLU A O 1
ATOM 1680 N N . PRO A 1 237 ? 41.402 -16.988 13.998 1.00 51.62 237 PRO A N 1
ATOM 1681 C CA . PRO A 1 237 ? 42.416 -16.356 14.826 1.00 51.62 237 PRO A CA 1
ATOM 1682 C C . PRO A 1 237 ? 43.716 -17.178 14.782 1.00 51.62 237 PRO A C 1
ATOM 1684 O O . PRO A 1 237 ? 43.671 -18.400 14.951 1.00 51.62 237 PRO A O 1
ATOM 1687 N N . PRO A 1 238 ? 44.892 -16.546 14.605 1.00 52.28 238 PRO A N 1
ATOM 1688 C CA . PRO A 1 238 ? 46.156 -17.261 14.520 1.00 52.28 238 PRO A CA 1
ATOM 1689 C C . PRO A 1 238 ? 46.448 -17.991 15.836 1.00 52.28 238 PRO A C 1
ATOM 1691 O O . PRO A 1 238 ? 46.689 -17.387 16.883 1.00 52.28 238 PRO A O 1
ATOM 1694 N N . THR A 1 239 ? 46.464 -19.320 15.777 1.00 61.66 239 THR A N 1
ATOM 1695 C CA . THR A 1 239 ? 46.834 -20.196 16.889 1.00 61.66 239 THR A CA 1
ATOM 1696 C C . THR A 1 239 ? 48.357 -20.317 16.997 1.00 61.66 239 THR A C 1
ATOM 1698 O O . THR A 1 239 ? 48.914 -21.377 16.723 1.00 61.66 239 THR A O 1
ATOM 1701 N N . SER A 1 240 ? 49.071 -19.251 17.364 1.00 61.12 240 SER A N 1
ATOM 1702 C CA . SER A 1 240 ? 50.433 -19.401 17.905 1.00 61.12 240 SER A CA 1
ATOM 1703 C C . SER A 1 240 ? 50.921 -18.132 18.615 1.00 61.12 240 SER A C 1
ATOM 1705 O O . SER A 1 240 ? 50.759 -17.038 18.073 1.00 61.12 240 SER A O 1
ATOM 1707 N N . PRO A 1 241 ? 51.542 -18.243 19.805 1.00 59.91 241 PRO A N 1
ATOM 1708 C CA . PRO A 1 241 ? 52.073 -17.101 20.531 1.00 59.91 241 PRO A CA 1
ATOM 1709 C C . PRO A 1 241 ? 53.463 -16.742 19.994 1.00 59.91 241 PRO A C 1
ATOM 1711 O O . PRO A 1 241 ? 54.440 -17.421 20.303 1.00 59.91 241 PRO A O 1
ATOM 1714 N N . MET A 1 242 ? 53.564 -15.664 19.217 1.00 42.19 242 MET A N 1
ATOM 1715 C CA . MET A 1 242 ? 54.844 -15.006 18.939 1.00 42.19 242 MET A CA 1
ATOM 1716 C C . MET A 1 242 ? 54.715 -13.487 19.104 1.00 42.19 242 MET A C 1
ATOM 1718 O O . MET A 1 242 ? 54.016 -12.811 18.358 1.00 42.19 242 MET A O 1
ATOM 1722 N N . ASP A 1 243 ? 55.381 -13.028 20.163 1.00 42.69 243 ASP A N 1
ATOM 1723 C CA . ASP A 1 243 ? 56.086 -11.764 20.366 1.00 42.69 243 ASP A CA 1
ATOM 1724 C C . ASP A 1 243 ? 55.336 -10.436 20.151 1.00 42.69 243 ASP A C 1
ATOM 1726 O O . ASP A 1 243 ? 55.242 -9.859 19.070 1.00 42.69 243 ASP A O 1
ATOM 1730 N N . ARG A 1 244 ? 54.885 -9.896 21.295 1.00 49.72 244 ARG A N 1
ATOM 1731 C CA . ARG A 1 244 ? 54.674 -8.462 21.516 1.00 49.72 244 ARG A CA 1
ATOM 1732 C C . ARG A 1 244 ? 55.999 -7.735 21.311 1.00 49.72 244 ARG A C 1
ATOM 1734 O O . ARG A 1 244 ? 56.895 -7.947 22.115 1.00 49.72 244 ARG A O 1
ATOM 1741 N N . GLU A 1 245 ? 56.048 -6.868 20.306 1.00 44.72 245 GLU A N 1
ATOM 1742 C CA . GLU A 1 245 ? 56.791 -5.593 20.226 1.00 44.72 245 GLU A CA 1
ATOM 1743 C C . GLU A 1 245 ? 57.175 -5.309 18.767 1.00 44.72 245 GLU A C 1
ATOM 1745 O O . GLU A 1 245 ? 58.348 -5.309 18.435 1.00 44.72 245 GLU A O 1
ATOM 1750 N N . ASP A 1 246 ? 56.197 -5.088 17.877 1.00 43.81 246 ASP A N 1
ATOM 1751 C CA . ASP A 1 246 ? 56.422 -4.252 16.680 1.00 43.81 246 ASP A CA 1
ATOM 1752 C C . ASP A 1 246 ? 55.130 -3.989 15.890 1.00 43.81 246 ASP A C 1
ATOM 1754 O O . ASP A 1 246 ? 54.963 -4.443 14.769 1.00 43.81 246 ASP A O 1
ATOM 1758 N N . TRP A 1 247 ? 54.180 -3.239 16.457 1.00 33.53 247 TRP A N 1
ATOM 1759 C CA . TRP A 1 247 ? 53.125 -2.599 15.652 1.00 33.53 247 TRP A CA 1
ATOM 1760 C C . TRP A 1 247 ? 52.781 -1.218 16.224 1.00 33.53 247 TRP A C 1
ATOM 1762 O O . TRP A 1 247 ? 51.840 -1.044 16.994 1.00 33.53 247 TRP A O 1
ATOM 1772 N N . MET A 1 248 ? 53.561 -0.208 15.825 1.00 34.81 248 MET A N 1
ATOM 1773 C CA . MET A 1 248 ? 53.079 1.174 15.731 1.00 34.81 248 MET A CA 1
ATOM 1774 C C . MET A 1 248 ? 52.480 1.377 14.330 1.00 34.81 248 MET A C 1
ATOM 1776 O O . MET A 1 248 ? 53.188 1.144 13.346 1.00 34.81 248 MET A O 1
ATOM 1780 N N . PRO A 1 249 ? 51.231 1.851 14.178 1.00 39.84 249 PRO A N 1
ATOM 1781 C CA . PRO A 1 249 ? 50.702 2.153 12.859 1.00 39.84 249 PRO A CA 1
ATOM 1782 C C . PRO A 1 249 ? 51.339 3.442 12.326 1.00 39.84 249 PRO A C 1
ATOM 1784 O O . PRO A 1 249 ? 51.133 4.538 12.848 1.00 39.84 249 PRO A O 1
ATOM 1787 N N . ARG A 1 250 ? 52.108 3.311 11.242 1.00 34.91 250 ARG A N 1
ATOM 1788 C CA . ARG A 1 250 ? 52.401 4.424 10.337 1.00 34.91 250 ARG A CA 1
ATOM 1789 C C . ARG A 1 250 ? 51.114 4.766 9.586 1.00 34.91 250 ARG A C 1
ATOM 1791 O O . ARG A 1 250 ? 50.593 3.929 8.856 1.00 34.91 250 ARG A O 1
ATOM 1798 N N . CYS A 1 251 ? 50.634 5.999 9.729 1.00 29.83 251 CYS A N 1
ATOM 1799 C CA . CYS A 1 251 ? 49.602 6.561 8.862 1.00 29.83 251 CYS A CA 1
ATOM 1800 C C . CYS A 1 251 ? 50.129 6.636 7.419 1.00 29.83 251 CYS A C 1
ATOM 1802 O O . CYS A 1 251 ? 50.860 7.559 7.063 1.00 29.83 251 CYS A O 1
ATOM 1804 N N . GLY A 1 252 ? 49.781 5.641 6.605 1.00 28.58 252 GLY A N 1
ATOM 1805 C CA . GLY A 1 252 ? 49.917 5.660 5.153 1.00 28.58 252 GLY A CA 1
ATOM 1806 C C . GLY A 1 252 ? 48.570 5.995 4.526 1.00 28.58 252 GLY A C 1
ATOM 1807 O O . GLY A 1 252 ? 47.598 5.270 4.713 1.00 28.58 252 GLY A O 1
ATOM 1808 N N . VAL A 1 253 ? 48.513 7.110 3.802 1.00 33.16 253 VAL A N 1
ATOM 1809 C CA . VAL A 1 253 ? 47.350 7.534 3.020 1.00 33.16 253 VAL A CA 1
ATOM 1810 C C . VAL A 1 253 ? 47.268 6.639 1.782 1.00 33.16 253 VAL A C 1
ATOM 1812 O O . VAL A 1 253 ? 48.126 6.720 0.905 1.00 33.16 253 VAL A O 1
ATOM 1815 N N . SER A 1 254 ? 46.257 5.775 1.718 1.00 26.64 254 SER A N 1
ATOM 1816 C CA . SER A 1 254 ? 45.857 5.080 0.494 1.00 26.64 254 SER A CA 1
ATOM 1817 C C . SER A 1 254 ? 44.667 5.829 -0.099 1.00 26.64 254 SER A C 1
ATOM 1819 O O . SER A 1 254 ? 43.587 5.865 0.486 1.00 26.64 254 SER A O 1
ATOM 1821 N N . GLN A 1 255 ? 44.901 6.483 -1.236 1.00 36.97 255 GLN A N 1
ATOM 1822 C CA . GLN A 1 255 ? 43.853 7.014 -2.098 1.00 36.97 255 GLN A CA 1
ATOM 1823 C C . GLN A 1 255 ? 43.204 5.841 -2.833 1.00 36.97 255 GLN A C 1
ATOM 1825 O O . GLN A 1 255 ? 43.779 5.307 -3.776 1.00 36.97 255 GLN A O 1
ATOM 1830 N N . ASN A 1 256 ? 42.018 5.453 -2.381 1.00 26.59 256 ASN A N 1
ATOM 1831 C CA . ASN A 1 256 ? 40.991 4.824 -3.202 1.00 26.59 256 ASN A CA 1
ATOM 1832 C C . ASN A 1 256 ? 39.677 5.514 -2.827 1.00 26.59 256 ASN A C 1
ATOM 1834 O O . ASN A 1 256 ? 38.992 5.142 -1.875 1.00 26.59 256 ASN A O 1
ATOM 1838 N N . GLU A 1 257 ? 39.403 6.607 -3.532 1.00 32.94 257 GLU A N 1
ATOM 1839 C CA . GLU A 1 257 ? 38.155 7.355 -3.461 1.00 32.94 257 GLU A CA 1
ATOM 1840 C C . GLU A 1 257 ? 37.079 6.576 -4.228 1.00 32.94 257 GLU A C 1
ATOM 1842 O O . GLU A 1 257 ? 37.199 6.388 -5.434 1.00 32.94 257 GLU A O 1
ATOM 1847 N N . ASP A 1 258 ? 36.099 6.030 -3.506 1.00 28.92 258 ASP A N 1
ATOM 1848 C CA . ASP A 1 258 ? 34.658 6.126 -3.807 1.00 28.92 258 ASP A CA 1
ATOM 1849 C C . ASP A 1 258 ? 33.868 5.132 -2.941 1.00 28.92 258 ASP A C 1
ATOM 1851 O O . ASP A 1 258 ? 33.305 4.136 -3.393 1.00 28.92 258 ASP A O 1
ATOM 1855 N N . VAL A 1 259 ? 33.797 5.438 -1.645 1.00 27.00 259 VAL A N 1
ATOM 1856 C CA . VAL A 1 259 ? 32.748 4.936 -0.754 1.00 27.00 259 VAL A CA 1
ATOM 1857 C C . VAL A 1 259 ? 32.169 6.156 -0.048 1.00 27.00 259 VAL A C 1
ATOM 1859 O O . VAL A 1 259 ? 32.647 6.580 1.001 1.00 27.00 259 VAL A O 1
ATOM 1862 N N . ILE A 1 260 ? 31.145 6.766 -0.650 1.00 26.47 260 ILE A N 1
ATOM 1863 C CA . ILE A 1 260 ? 30.342 7.785 0.032 1.00 26.47 260 ILE A CA 1
ATOM 1864 C C . ILE A 1 260 ? 29.345 7.045 0.928 1.00 26.47 260 ILE A C 1
ATOM 1866 O O . ILE A 1 260 ? 28.199 6.796 0.557 1.00 26.47 260 ILE A O 1
ATOM 1870 N N . LEU A 1 261 ? 29.798 6.686 2.128 1.00 27.92 261 LEU A N 1
ATOM 1871 C CA . LEU A 1 261 ? 28.912 6.526 3.274 1.00 27.92 261 LEU A CA 1
ATOM 1872 C C . LEU A 1 261 ? 28.565 7.936 3.755 1.00 27.92 261 LEU A C 1
ATOM 1874 O O . LEU A 1 261 ? 29.386 8.616 4.367 1.00 27.92 261 LEU A O 1
ATOM 1878 N N . ALA A 1 262 ? 27.354 8.398 3.451 1.00 26.89 262 ALA A N 1
ATOM 1879 C CA . ALA A 1 262 ? 26.826 9.583 4.110 1.00 26.89 262 ALA A CA 1
ATOM 1880 C C . ALA A 1 262 ? 26.478 9.221 5.570 1.00 26.89 262 ALA A C 1
ATOM 1882 O O . ALA A 1 262 ? 25.759 8.243 5.794 1.00 26.89 262 ALA A O 1
ATOM 1883 N N . PRO A 1 263 ? 26.953 9.984 6.570 1.00 30.39 263 PRO A N 1
ATOM 1884 C CA . PRO A 1 263 ? 26.559 9.788 7.957 1.00 30.39 263 PRO A CA 1
ATOM 1885 C C . PRO A 1 263 ? 25.131 10.312 8.159 1.00 30.39 263 PRO A C 1
ATOM 1887 O O . PRO A 1 263 ? 24.844 11.481 7.904 1.00 30.39 263 PRO A O 1
ATOM 1890 N N . PHE A 1 264 ? 24.224 9.457 8.630 1.00 33.28 264 PHE A N 1
ATOM 1891 C CA . PHE A 1 264 ? 22.904 9.886 9.092 1.00 33.28 264 PHE A CA 1
ATOM 1892 C C . PHE A 1 264 ? 23.006 10.458 10.515 1.00 33.28 264 PHE A C 1
ATOM 1894 O O . PHE A 1 264 ? 23.509 9.764 11.403 1.00 33.28 264 PHE A O 1
ATOM 1901 N N . PRO A 1 265 ? 22.484 11.668 10.789 1.00 33.47 265 PRO A N 1
ATOM 1902 C CA . PRO A 1 265 ? 22.140 12.048 12.146 1.00 33.47 265 PRO A CA 1
ATOM 1903 C C . PRO A 1 265 ? 20.844 11.330 12.529 1.00 33.47 265 PRO A C 1
ATOM 1905 O O . PRO A 1 265 ? 19.862 11.306 11.788 1.00 33.47 265 PRO A O 1
ATOM 1908 N N . GLN A 1 266 ? 20.870 10.706 13.696 1.00 32.72 266 GLN A N 1
ATOM 1909 C CA . GLN A 1 266 ? 19.764 9.935 14.229 1.00 32.72 266 GLN A CA 1
ATOM 1910 C C . GLN A 1 266 ? 18.607 10.866 14.606 1.00 32.72 266 GLN A C 1
ATOM 1912 O O . GLN A 1 266 ? 18.759 11.735 15.464 1.00 32.72 266 GLN A O 1
ATOM 1917 N N . LEU A 1 267 ? 17.441 10.670 13.992 1.00 25.14 267 LEU A N 1
ATOM 1918 C CA . LEU A 1 267 ? 16.195 11.274 14.449 1.00 25.14 267 LEU A CA 1
ATOM 1919 C C . LEU A 1 267 ? 15.622 10.390 15.564 1.00 25.14 267 LEU A C 1
ATOM 1921 O O . LEU A 1 267 ? 14.777 9.530 15.333 1.00 25.14 267 LEU A O 1
ATOM 1925 N N . TRP A 1 268 ? 16.128 10.581 16.781 1.00 24.22 268 TRP A N 1
ATOM 1926 C CA . TRP A 1 268 ? 15.451 10.109 17.985 1.00 24.22 268 TRP A CA 1
ATOM 1927 C C . TRP A 1 268 ? 14.252 11.018 18.242 1.00 24.22 268 TRP A C 1
ATOM 1929 O O . TRP A 1 268 ? 14.407 12.203 18.539 1.00 24.22 268 TRP A O 1
ATOM 1939 N N . ILE A 1 269 ? 13.045 10.462 18.162 1.00 25.78 269 ILE A N 1
ATOM 1940 C CA . ILE A 1 269 ? 11.872 11.071 18.786 1.00 25.78 269 ILE A CA 1
ATOM 1941 C C . ILE A 1 269 ? 12.014 10.824 20.291 1.00 25.78 269 ILE A C 1
ATOM 1943 O O . ILE A 1 269 ? 11.629 9.781 20.814 1.00 25.78 269 ILE A O 1
ATOM 1947 N N . CYS A 1 270 ? 12.618 11.783 20.991 1.00 21.98 270 CYS A N 1
ATOM 1948 C CA . CYS A 1 270 ? 12.563 11.858 22.444 1.00 21.98 270 CYS A CA 1
ATOM 1949 C C . CYS A 1 270 ? 11.131 12.216 22.869 1.00 21.98 270 CYS A C 1
ATOM 1951 O O . CYS A 1 270 ? 10.762 13.390 22.897 1.00 21.98 270 CYS A O 1
ATOM 1953 N N . SER A 1 271 ? 10.334 11.217 23.250 1.00 25.84 271 SER A N 1
ATOM 1954 C CA . SER A 1 271 ? 9.208 11.441 24.161 1.00 25.84 271 SER A CA 1
ATOM 1955 C C . SER A 1 271 ? 9.781 11.774 25.536 1.00 25.84 271 SER A C 1
ATOM 1957 O O . SER A 1 271 ? 10.216 10.898 26.280 1.00 25.84 271 SER A O 1
ATOM 1959 N N . GLY A 1 272 ? 9.828 13.064 25.857 1.00 27.19 272 GLY A N 1
ATOM 1960 C CA . GLY A 1 272 ? 10.163 13.543 27.189 1.00 27.19 272 GLY A CA 1
ATOM 1961 C C . GLY A 1 272 ? 8.983 13.369 28.137 1.00 27.19 272 GLY A C 1
ATOM 1962 O O . GLY A 1 272 ? 8.088 14.207 28.158 1.00 27.19 272 GLY A O 1
ATOM 1963 N N . ILE A 1 273 ? 9.019 12.325 28.965 1.00 27.30 273 ILE A N 1
ATOM 1964 C CA . ILE A 1 273 ? 8.393 12.325 30.290 1.00 27.30 273 ILE A CA 1
ATOM 1965 C C . ILE A 1 273 ? 9.433 11.793 31.280 1.00 27.30 273 ILE A C 1
ATOM 1967 O O . ILE A 1 273 ? 9.993 10.716 31.102 1.00 27.30 273 ILE A O 1
ATOM 1971 N N . LEU A 1 274 ? 9.715 12.621 32.287 1.00 30.17 274 LEU A N 1
ATOM 1972 C CA . LEU A 1 274 ? 10.620 12.393 33.410 1.00 30.17 274 LEU A CA 1
ATOM 1973 C C . LEU A 1 274 ? 10.502 10.978 34.001 1.00 30.17 274 LEU A C 1
ATOM 1975 O O . LEU A 1 274 ? 9.429 10.617 34.475 1.00 30.17 274 LEU A O 1
ATOM 1979 N N . LEU A 1 275 ? 11.628 10.265 34.105 1.00 31.50 275 LEU A N 1
ATOM 1980 C CA . LEU A 1 275 ? 12.182 9.672 35.339 1.00 31.50 275 LEU A CA 1
ATOM 1981 C C . LEU A 1 275 ? 13.514 8.965 35.011 1.00 31.50 275 LEU A C 1
ATOM 1983 O O . LEU A 1 275 ? 13.720 8.483 33.904 1.00 31.50 275 LEU A O 1
ATOM 1987 N N . GLY A 1 276 ? 14.458 9.027 35.952 1.00 28.20 276 GLY A N 1
ATOM 1988 C CA . GLY A 1 276 ? 15.900 8.889 35.719 1.00 28.20 276 GLY A CA 1
ATOM 1989 C C . GLY A 1 276 ? 16.385 7.546 35.162 1.00 28.20 276 GLY A C 1
ATOM 1990 O O . GLY A 1 276 ? 15.928 6.480 35.563 1.00 28.20 276 GLY A O 1
ATOM 1991 N N . ALA A 1 277 ? 17.384 7.620 34.281 1.00 27.58 277 ALA A N 1
ATOM 1992 C CA . ALA A 1 277 ? 18.134 6.472 33.789 1.00 27.58 277 ALA A CA 1
ATOM 1993 C C . ALA A 1 277 ? 19.240 6.080 34.788 1.00 27.58 277 ALA A C 1
ATOM 1995 O O . ALA A 1 277 ? 20.129 6.879 35.083 1.00 27.58 277 ALA A O 1
ATOM 1996 N N . CYS A 1 278 ? 19.196 4.841 35.284 1.00 25.61 278 CYS A N 1
ATOM 1997 C CA . CYS A 1 278 ? 20.354 4.142 35.842 1.00 25.61 278 CYS A CA 1
ATOM 1998 C C . CYS A 1 278 ? 20.942 3.244 34.748 1.00 25.61 278 CYS A C 1
ATOM 2000 O O . CYS A 1 278 ? 20.226 2.433 34.167 1.00 25.61 278 CYS A O 1
ATOM 2002 N N . CYS A 1 279 ? 22.240 3.373 34.477 1.00 27.59 279 CYS A N 1
ATOM 2003 C CA . CYS A 1 279 ? 22.975 2.434 33.633 1.00 27.59 279 CYS A CA 1
ATOM 2004 C C . CYS A 1 279 ? 23.439 1.246 34.491 1.00 27.59 279 CYS A C 1
ATOM 2006 O O . CYS A 1 279 ? 24.165 1.457 35.461 1.00 27.59 279 CYS A O 1
ATOM 2008 N N . LEU A 1 280 ? 23.079 0.015 34.119 1.00 30.53 280 LEU A N 1
ATOM 2009 C CA . LEU A 1 280 ? 23.651 -1.217 34.681 1.00 30.53 280 LEU A CA 1
ATOM 2010 C C . LEU A 1 280 ? 24.302 -2.052 33.572 1.00 30.53 280 LEU A C 1
ATOM 2012 O O . LEU A 1 280 ? 23.816 -2.090 32.441 1.00 30.53 280 LEU A O 1
ATOM 2016 N N . ARG A 1 281 ? 25.442 -2.672 33.904 1.00 30.78 281 ARG A N 1
ATOM 2017 C CA . ARG A 1 281 ? 26.213 -3.574 33.033 1.00 30.78 281 ARG A CA 1
ATOM 2018 C C . ARG A 1 281 ? 25.573 -4.974 32.987 1.00 30.78 281 ARG A C 1
ATOM 2020 O O . ARG A 1 281 ? 24.896 -5.336 33.942 1.00 30.78 281 ARG A O 1
ATOM 2027 N N . PRO A 1 282 ? 25.813 -5.778 31.933 1.00 31.33 282 PRO A N 1
ATOM 2028 C CA . PRO A 1 282 ? 25.060 -7.012 31.681 1.00 31.33 282 PRO A CA 1
ATOM 2029 C C . PRO A 1 282 ? 25.467 -8.265 32.482 1.00 31.33 282 PRO A C 1
ATOM 2031 O O . PRO A 1 282 ? 25.055 -9.347 32.081 1.00 31.33 282 PRO A O 1
ATOM 2034 N N . ASP A 1 283 ? 26.233 -8.164 33.574 1.00 41.50 283 ASP A N 1
ATOM 2035 C CA . ASP A 1 283 ? 26.886 -9.335 34.202 1.00 41.50 283 ASP A CA 1
ATOM 2036 C C . ASP A 1 283 ? 26.619 -9.517 35.708 1.00 41.50 283 ASP A C 1
ATOM 2038 O O . ASP A 1 283 ? 27.468 -10.025 36.426 1.00 41.50 283 ASP A O 1
ATOM 2042 N N . ASP A 1 284 ? 25.423 -9.177 36.194 1.00 35.47 284 ASP A N 1
ATOM 2043 C CA . ASP A 1 284 ? 24.977 -9.586 37.536 1.00 35.47 284 ASP A CA 1
ATOM 2044 C C . ASP A 1 284 ? 23.536 -10.121 37.469 1.00 35.47 284 ASP A C 1
ATOM 2046 O O . ASP A 1 284 ? 22.558 -9.370 37.503 1.00 35.47 284 ASP A O 1
ATOM 2050 N N . ARG A 1 285 ? 23.395 -11.446 37.335 1.00 44.72 285 ARG A N 1
ATOM 2051 C CA . ARG A 1 285 ? 22.159 -12.162 37.679 1.00 44.72 285 ARG A CA 1
ATOM 2052 C C . ARG A 1 285 ? 22.365 -12.803 39.042 1.00 44.72 285 ARG A C 1
ATOM 2054 O O . ARG A 1 285 ? 23.264 -13.623 39.169 1.00 44.72 285 ARG A O 1
ATOM 2061 N N . ASP A 1 286 ? 21.512 -12.396 39.979 1.00 49.19 286 ASP A N 1
ATOM 2062 C CA . ASP A 1 286 ? 21.072 -13.083 41.206 1.00 49.19 286 ASP A CA 1
ATOM 2063 C C . ASP A 1 286 ? 21.127 -12.139 42.418 1.00 49.19 286 ASP A C 1
ATOM 2065 O O . ASP A 1 286 ? 22.056 -12.194 43.209 1.00 49.19 286 ASP A O 1
ATOM 2069 N N . ASP A 1 287 ? 20.142 -11.231 42.520 1.00 47.16 287 ASP A N 1
ATOM 2070 C CA . ASP A 1 287 ? 19.473 -10.842 43.780 1.00 47.16 287 ASP A CA 1
ATOM 2071 C C . ASP A 1 287 ? 18.433 -9.715 43.540 1.00 47.16 287 ASP A C 1
ATOM 2073 O O . ASP A 1 287 ? 18.737 -8.712 42.888 1.00 47.16 287 ASP A O 1
ATOM 2077 N N . PRO A 1 288 ? 17.188 -9.818 44.053 1.00 39.78 288 PRO A N 1
ATOM 2078 C CA . PRO A 1 288 ? 16.197 -8.750 43.941 1.00 39.78 288 PRO A CA 1
ATOM 2079 C C . PRO A 1 288 ? 16.383 -7.717 45.064 1.00 39.78 288 PRO A C 1
ATOM 2081 O O . PRO A 1 288 ? 16.036 -7.969 46.217 1.00 39.78 288 PRO A O 1
ATOM 2084 N N . VAL A 1 289 ? 16.888 -6.525 44.730 1.00 45.69 289 VAL A N 1
ATOM 2085 C CA . VAL A 1 289 ? 16.964 -5.393 45.671 1.00 45.69 289 VAL A CA 1
ATOM 2086 C C . VAL A 1 289 ? 15.760 -4.463 45.492 1.00 45.69 289 VAL A C 1
ATOM 2088 O O . VAL A 1 289 ? 15.511 -3.915 44.420 1.00 45.69 289 VAL A O 1
ATOM 2091 N N . ASP A 1 290 ? 15.019 -4.291 46.586 1.00 42.66 290 ASP A N 1
ATOM 2092 C CA . ASP A 1 290 ? 13.851 -3.425 46.754 1.00 42.66 290 ASP A CA 1
ATOM 209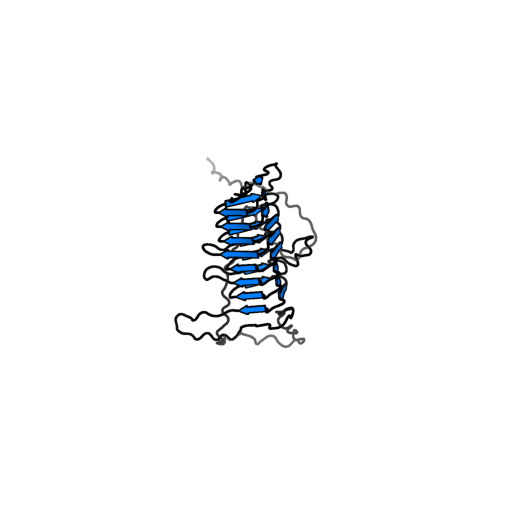3 C C . ASP A 1 290 ? 14.231 -1.932 46.670 1.00 42.66 290 ASP A C 1
ATOM 2095 O O . ASP A 1 290 ? 14.865 -1.371 47.567 1.00 42.66 290 ASP A O 1
ATOM 2099 N N . CYS A 1 291 ? 13.834 -1.256 45.589 1.00 37.59 291 CYS A N 1
ATOM 2100 C CA . CYS A 1 291 ? 13.989 0.191 45.427 1.00 37.59 291 CYS A CA 1
ATOM 2101 C C . CYS A 1 291 ? 12.808 0.964 46.040 1.00 37.59 291 CYS A C 1
ATOM 2103 O O . CYS A 1 291 ? 12.080 1.671 45.339 1.00 37.59 291 CYS A O 1
ATOM 2105 N N . ARG A 1 292 ? 12.620 0.883 47.363 1.00 41.34 292 ARG A N 1
ATOM 2106 C CA . ARG A 1 292 ? 11.759 1.814 48.115 1.00 41.34 292 ARG A CA 1
ATOM 2107 C C . ARG A 1 292 ? 12.360 2.193 49.462 1.00 41.34 292 ARG A C 1
ATOM 2109 O O . ARG A 1 292 ? 12.023 1.631 50.493 1.00 41.34 292 ARG A O 1
ATOM 2116 N N . SER A 1 293 ? 13.195 3.225 49.467 1.00 41.19 293 SER A N 1
ATOM 2117 C CA . SER A 1 293 ? 13.230 4.278 50.498 1.00 41.19 293 SER A CA 1
ATOM 2118 C C . SER A 1 293 ? 14.498 5.101 50.318 1.00 41.19 293 SER A C 1
ATOM 2120 O O . SER A 1 293 ? 15.580 4.537 50.273 1.00 41.19 293 SER A O 1
ATOM 2122 N N . HIS A 1 294 ? 14.354 6.420 50.174 1.00 36.81 294 HIS A N 1
ATOM 2123 C CA . HIS A 1 294 ? 15.203 7.471 50.760 1.00 36.81 294 HIS A CA 1
ATOM 2124 C C . HIS A 1 294 ? 14.810 8.816 50.130 1.00 36.81 294 HIS A C 1
ATOM 2126 O O . HIS A 1 294 ? 15.357 9.260 49.128 1.00 36.81 294 HIS A O 1
ATOM 2132 N N . SER A 1 295 ? 13.821 9.470 50.741 1.00 36.84 295 SER A N 1
ATOM 2133 C CA . SER A 1 295 ? 13.583 10.907 50.593 1.00 36.84 295 SER A CA 1
ATOM 2134 C C . SER A 1 295 ? 13.953 11.558 51.921 1.00 36.84 295 SER A C 1
ATOM 2136 O O . SER A 1 295 ? 13.108 11.710 52.804 1.00 36.84 295 SER A O 1
ATOM 2138 N N . THR A 1 296 ? 15.219 11.931 52.080 1.00 39.91 296 THR A N 1
ATOM 2139 C CA . THR A 1 296 ? 15.680 12.765 53.194 1.00 39.91 296 THR A CA 1
ATOM 2140 C C . THR A 1 296 ? 15.966 14.174 52.696 1.00 39.91 296 THR A C 1
ATOM 2142 O O . THR A 1 296 ? 16.830 14.400 51.854 1.00 39.91 296 THR A O 1
ATOM 2145 N N . LYS A 1 297 ? 15.187 15.117 53.237 1.00 40.41 297 LYS A N 1
ATOM 2146 C CA . LYS A 1 297 ? 15.314 16.571 53.108 1.00 40.41 297 LYS A CA 1
ATOM 2147 C C . LYS A 1 297 ? 16.737 17.037 53.440 1.00 40.41 297 LYS A C 1
ATOM 2149 O O . LYS A 1 297 ? 17.215 16.791 54.544 1.00 40.41 297 LYS A O 1
ATOM 2154 N N . HIS A 1 298 ? 17.350 17.811 52.546 1.00 39.94 298 HIS A N 1
ATOM 2155 C CA . HIS A 1 298 ? 18.477 18.675 52.890 1.00 39.94 298 HIS A CA 1
ATOM 2156 C C . HIS A 1 298 ? 17.960 19.927 53.613 1.00 39.94 298 HIS A C 1
ATOM 2158 O O . HIS A 1 298 ? 17.304 20.775 53.013 1.00 39.94 298 HIS A O 1
ATOM 2164 N N . GLY A 1 299 ? 18.238 20.018 54.916 1.00 40.84 299 GLY A N 1
ATOM 2165 C CA . GLY A 1 299 ? 18.127 21.244 55.704 1.00 40.84 299 GLY A CA 1
ATOM 2166 C C . GLY A 1 299 ? 19.453 22.008 55.697 1.00 40.84 299 GLY A C 1
ATOM 2167 O O . GLY A 1 299 ? 20.519 21.411 55.838 1.00 40.84 299 GLY A O 1
ATOM 2168 N N . SER A 1 300 ? 19.377 23.323 55.506 1.00 45.25 300 SER A N 1
ATOM 2169 C CA . SER A 1 300 ? 20.502 24.262 55.560 1.00 45.25 300 SER A CA 1
ATOM 2170 C C . SER A 1 300 ? 21.026 24.439 56.998 1.00 45.25 300 SER A C 1
ATOM 2172 O O . SER A 1 300 ? 20.208 24.496 57.918 1.00 45.25 300 SER A O 1
ATOM 2174 N N . PRO A 1 301 ? 22.346 24.583 57.228 1.00 56.91 301 PRO A N 1
ATOM 2175 C CA . PRO A 1 301 ? 22.883 24.871 58.554 1.00 56.91 301 PRO A CA 1
ATOM 2176 C C . PRO A 1 301 ? 22.861 26.375 58.865 1.00 56.91 301 PRO A C 1
ATOM 2178 O O . PRO A 1 301 ? 23.398 27.189 58.115 1.00 56.91 301 PRO A O 1
ATOM 2181 N N . THR A 1 302 ? 22.269 26.730 60.005 1.00 53.62 302 THR A N 1
ATOM 2182 C CA . THR A 1 302 ? 22.370 28.048 60.647 1.00 53.62 302 THR A CA 1
ATOM 2183 C C . THR A 1 302 ? 23.657 28.156 61.467 1.00 53.62 302 THR A C 1
ATOM 2185 O O . THR A 1 302 ? 23.980 27.271 62.257 1.00 53.62 302 THR A O 1
ATOM 2188 N N . HIS A 1 303 ? 24.360 29.269 61.279 1.00 57.91 303 HIS A N 1
ATOM 2189 C CA . HIS A 1 303 ? 25.579 29.689 61.973 1.00 57.91 303 HIS A CA 1
ATOM 2190 C C . HIS A 1 303 ? 25.257 30.172 63.406 1.00 57.91 303 HIS A C 1
ATOM 2192 O O . HIS A 1 303 ? 24.290 30.922 63.556 1.00 57.91 303 HIS A O 1
ATOM 2198 N N . PRO A 1 304 ? 26.023 29.806 64.453 1.00 62.59 304 PRO A N 1
ATOM 2199 C CA . PRO A 1 304 ? 25.878 30.403 65.777 1.00 62.59 304 PRO A CA 1
ATOM 2200 C C . PRO A 1 304 ? 26.738 31.669 65.936 1.00 62.59 304 PRO A C 1
ATOM 2202 O O . PRO A 1 304 ? 27.840 31.762 65.389 1.00 62.59 304 PRO A O 1
ATOM 2205 N N . ASP A 1 305 ? 26.183 32.616 66.691 1.00 57.91 305 ASP A N 1
ATOM 2206 C CA . ASP A 1 305 ? 26.710 33.927 67.094 1.00 57.91 305 ASP A CA 1
ATOM 2207 C C . ASP A 1 305 ? 27.491 33.795 68.427 1.00 57.91 305 ASP A C 1
ATOM 2209 O O . ASP A 1 305 ? 27.067 33.005 69.282 1.00 57.91 305 ASP A O 1
ATOM 2213 N N . PRO A 1 306 ? 28.617 34.502 68.657 1.00 66.69 306 PRO A N 1
ATOM 2214 C CA . PRO A 1 306 ? 29.391 34.359 69.883 1.00 66.69 306 PRO A CA 1
ATOM 2215 C C . PRO A 1 306 ? 28.963 35.345 70.984 1.00 66.69 306 PRO A C 1
ATOM 2217 O O . PRO A 1 306 ? 28.927 36.553 70.791 1.00 66.69 306 PRO A O 1
ATOM 2220 N N . GLY A 1 307 ? 28.703 34.767 72.160 1.00 57.00 307 GLY A N 1
ATOM 2221 C CA . GLY A 1 307 ? 28.964 35.269 73.517 1.00 57.00 307 GLY A CA 1
ATOM 2222 C C . GLY A 1 307 ? 28.958 36.775 73.802 1.00 57.00 307 GLY A C 1
ATOM 2223 O O . GLY A 1 307 ? 29.886 37.493 73.446 1.00 57.00 307 GLY A O 1
ATOM 2224 N N . GLY A 1 308 ? 27.992 37.192 74.625 1.00 58.91 308 GLY A N 1
ATOM 2225 C CA . GLY A 1 308 ? 28.117 38.372 75.476 1.00 58.91 308 GLY A CA 1
ATOM 2226 C C . GLY A 1 308 ? 28.910 38.068 76.753 1.00 58.91 308 GLY A C 1
ATOM 2227 O O . GLY A 1 308 ? 28.671 37.055 77.415 1.00 58.91 308 GLY A O 1
ATOM 2228 N N . GLY A 1 309 ? 29.820 38.983 77.076 1.00 53.38 309 GLY A N 1
ATOM 2229 C CA . GLY A 1 309 ? 30.589 39.123 78.309 1.00 53.38 309 GLY A CA 1
ATOM 2230 C C . GLY A 1 309 ? 31.264 40.485 78.298 1.00 53.38 309 GLY A C 1
ATOM 2231 O O . GLY A 1 309 ? 31.870 40.802 77.251 1.00 53.38 309 GLY A O 1
#

Organism: Cupriavidus necator (NCBI:txid106590)

Sequence (309 aa):
MTLNKPIAPIEVINDLDGTGTVTIKAGEATLAGADVDGVSGTGVNVANLTLRDSRLQSSGAAVAIDATERYAQADSDVLAAGDVRLHAGTVAIDSGARQSTLIAKGGGVLVQADGDLTNSGGLIQGQIRIVDEPLSAGAVTVRAGGTVLNTSMPDHLGILFGAADDVVVRAGGDVVNRYARMLSNGRLDVEARGNVVNAITKTDGLNGGTPNIANVFLLERPRTLQDIDSSGSDEEPPTSPMDREDWMPRCGVSQNEDVILAPFPQLWICSGILLGACCLRPDDRDDPVDCRSHSTKHGSPTHPDPGGG

Secondary structure (DSSP, 8-state):
----PPPPPPEEE--TTTT-EEEEE-SEEEEES-EEE-SSEEEEEEEEEEEES-EEEESSS-EEEEEEEEEEEES-EEEESS-EEEEEEEEEEE-SSS--EEEESSS-EEEEESS-EEEES-EEEESSPPTT-TT--SSEEEEESS-EEEE--SSS--EEEESSS-EEEEESS-EEEES-EEEESS-EEEEESS-EEEE-PPPPPTT---------EEE-S----------------------S-----------------PPPPP---------PPPP--S---S------------PPPPPPPP---

Radius of gyration: 28.3 Å; chains: 1; bounding box: 92×59×100 Å

pLDDT: mean 75.06, std 27.57, range [21.98, 98.94]